Protein AF-A0A2K0TVK0-F1 (afdb_monomer_lite)

Sequence (184 aa):
MALNLNDPNGLVNLHNLAQEVERIAPDDKSVPIVFGWGAPLFGAINYFGGEMDIATLLANRGYTVIVASIAPISTNWERACELYRQLTFGQFNTMNLTTNTLEEENDLDVEYGHYFGPNRGPERTSTINRRRAILDSNSPGFHNWKWDRDHRVHFVCHSQGGNTVRYLIDLMSGNNKNLHPKIR

Radius of gyration: 17.55 Å; chains: 1; bounding box: 51×43×47 Å

pLDDT: mean 77.31, std 15.13, range [34.12, 95.12]

Secondary structure (DSSP, 8-state):
-PPP---SSHHHHHHHHHHHHHHHS-S--SSPEEEEEE--TTSS-BTTTBTS-HHHHHHHTT--EEEEEE-SSS-HHHHHHHHHHHHHS---EEEETTTTEEE----EEEE--STT-TTTS-S--EEEEEPPPEEE-S-GGGTT---SSSS--EEEE-THHHHHHHHHHHHHTSTTTT-S----

InterPro domains:
  IPR029058 Alpha/Beta hydrolase fold [G3DSA:3.40.50.1820] (25-183)

Organism: Trichoderma harzianum (NCBI:txid5544)

Structure (mmCIF, N/CA/C/O backbone):
data_AF-A0A2K0TVK0-F1
#
_entry.id   AF-A0A2K0TVK0-F1
#
loop_
_atom_site.group_PDB
_atom_site.id
_atom_site.type_symbol
_atom_site.label_atom_id
_atom_site.label_alt_id
_atom_site.label_comp_id
_atom_site.label_asym_id
_atom_site.label_entity_id
_atom_site.label_seq_id
_atom_site.pdbx_PDB_ins_code
_atom_site.Cartn_x
_atom_site.Cartn_y
_atom_site.Cartn_z
_atom_site.occupancy
_atom_site.B_iso_or_equiv
_atom_site.auth_seq_id
_atom_site.auth_comp_id
_atom_site.auth_asym_id
_atom_site.auth_atom_id
_atom_site.pdbx_PDB_model_num
ATOM 1 N N . MET A 1 1 ? -29.557 13.112 4.726 1.00 47.41 1 MET A N 1
ATOM 2 C CA . MET A 1 1 ? -28.968 14.278 4.030 1.00 47.41 1 MET A CA 1
ATOM 3 C C . MET A 1 1 ? -27.472 14.051 3.984 1.00 47.41 1 MET A C 1
ATOM 5 O O . MET A 1 1 ? -26.943 13.641 5.006 1.00 47.41 1 MET A O 1
ATOM 9 N N . ALA A 1 2 ? -26.821 14.239 2.835 1.00 54.44 2 ALA A N 1
ATOM 10 C CA . ALA A 1 2 ? -25.359 14.225 2.782 1.00 54.44 2 ALA A CA 1
ATOM 11 C C . ALA A 1 2 ? -24.825 15.373 3.652 1.00 54.44 2 ALA A C 1
ATOM 13 O O . ALA A 1 2 ? -25.380 16.475 3.611 1.00 54.44 2 ALA A O 1
ATOM 14 N N . LEU A 1 3 ? -23.810 15.101 4.472 1.00 66.75 3 LEU A N 1
ATOM 15 C CA . LEU A 1 3 ? -23.183 16.120 5.311 1.00 66.75 3 LEU A CA 1
ATOM 16 C C . LEU A 1 3 ? -22.501 17.179 4.428 1.00 66.75 3 LEU A C 1
ATOM 18 O O . LEU A 1 3 ? -21.977 16.868 3.359 1.00 66.75 3 LEU A O 1
ATOM 22 N N . ASN A 1 4 ? -22.541 18.445 4.851 1.00 70.88 4 ASN A N 1
ATOM 23 C CA . ASN A 1 4 ? -21.948 19.546 4.092 1.00 70.88 4 ASN A CA 1
ATOM 24 C C . ASN A 1 4 ? -20.412 19.469 4.170 1.00 70.88 4 ASN A C 1
ATOM 26 O O . ASN A 1 4 ? -19.853 19.507 5.263 1.00 70.88 4 ASN A O 1
ATOM 30 N N . LEU A 1 5 ? -19.743 19.362 3.020 1.00 71.44 5 LEU A N 1
ATOM 31 C CA . LEU A 1 5 ? -18.277 19.293 2.908 1.00 71.44 5 LEU A CA 1
ATOM 32 C C . LEU A 1 5 ? -17.639 20.620 2.454 1.00 71.44 5 LEU A C 1
ATOM 34 O O . LEU A 1 5 ? -16.453 20.648 2.138 1.00 71.44 5 LEU A O 1
ATOM 38 N N . ASN A 1 6 ? -18.418 21.704 2.399 1.00 75.44 6 ASN A N 1
ATOM 39 C CA . ASN A 1 6 ? -17.981 23.028 1.951 1.00 75.44 6 ASN A CA 1
ATOM 40 C C . ASN A 1 6 ? -17.951 24.053 3.099 1.00 75.44 6 ASN A C 1
ATOM 42 O O . ASN A 1 6 ? -18.219 25.237 2.886 1.00 75.44 6 ASN A O 1
ATOM 46 N N . ASP A 1 7 ? -17.659 23.613 4.323 1.00 80.62 7 ASP A N 1
ATOM 47 C CA . ASP A 1 7 ? -17.409 24.521 5.443 1.00 80.62 7 ASP A CA 1
ATOM 48 C C . ASP A 1 7 ? -16.052 25.234 5.248 1.00 80.62 7 ASP A C 1
ATOM 50 O O . ASP A 1 7 ? -15.079 24.592 4.842 1.00 80.62 7 ASP A O 1
ATOM 54 N N . PRO A 1 8 ? -15.930 26.548 5.505 1.00 79.25 8 PRO A N 1
ATOM 55 C CA . PRO A 1 8 ? -14.638 27.237 5.458 1.00 79.25 8 PRO A CA 1
ATOM 56 C C . PRO A 1 8 ? -13.611 26.680 6.463 1.00 79.25 8 PRO A C 1
ATOM 58 O O . PRO A 1 8 ? -12.411 26.893 6.289 1.00 79.25 8 PRO A O 1
ATOM 61 N N . ASN A 1 9 ? -14.050 25.949 7.493 1.00 72.94 9 ASN A N 1
ATOM 62 C CA . ASN A 1 9 ? -13.195 25.212 8.413 1.00 72.94 9 ASN A CA 1
ATOM 63 C C . ASN A 1 9 ? -12.954 23.770 7.927 1.00 72.94 9 ASN A C 1
ATOM 65 O O . ASN A 1 9 ? -13.815 22.893 8.022 1.00 72.94 9 ASN A O 1
ATOM 69 N N . GLY A 1 10 ? -11.725 23.491 7.483 1.00 64.12 10 GLY A N 1
ATOM 70 C CA . GLY A 1 10 ? -11.324 22.169 6.992 1.00 64.12 10 GLY A CA 1
ATOM 71 C C . GLY A 1 10 ? -11.486 21.026 8.005 1.00 64.12 10 GLY A C 1
ATOM 72 O O . GLY A 1 10 ? -11.752 19.898 7.594 1.00 64.12 10 GLY A O 1
ATOM 73 N N . LEU A 1 11 ? -11.400 21.297 9.314 1.00 63.62 11 LEU A N 1
ATOM 74 C CA . LEU A 1 11 ? -11.599 20.276 10.354 1.00 63.62 11 LEU A CA 1
ATOM 75 C C . LEU A 1 11 ? -13.060 19.818 10.436 1.00 63.62 11 LEU A C 1
ATOM 77 O O . LEU A 1 11 ? -13.323 18.638 10.665 1.00 63.62 11 LEU A O 1
ATOM 81 N N . VAL A 1 12 ? -14.009 20.729 10.202 1.00 70.56 12 VAL A N 1
ATOM 82 C CA . VAL A 1 12 ? -15.442 20.401 10.156 1.00 70.56 12 VAL A CA 1
ATOM 83 C C . VAL A 1 12 ? -15.728 19.513 8.950 1.00 70.56 12 VAL A C 1
ATOM 85 O O . VAL A 1 12 ? -16.393 18.489 9.088 1.00 70.56 12 VAL A O 1
ATOM 88 N N . ASN A 1 13 ? -15.153 19.832 7.788 1.00 69.06 13 ASN A N 1
ATOM 89 C CA . ASN A 1 13 ? -15.284 18.988 6.599 1.00 69.06 13 ASN A CA 1
ATOM 90 C C . ASN A 1 13 ? -14.663 17.606 6.805 1.00 69.06 13 ASN A C 1
ATOM 92 O O . ASN A 1 13 ? -15.236 16.617 6.359 1.00 69.06 13 ASN A O 1
ATOM 96 N N . LEU A 1 14 ? -13.527 17.519 7.501 1.00 63.44 14 LEU A N 1
ATOM 97 C CA . LEU A 1 14 ? -12.895 16.241 7.823 1.00 63.44 14 LEU A CA 1
ATOM 98 C C . LEU A 1 14 ? -13.770 15.403 8.764 1.00 63.44 14 LEU A C 1
ATOM 100 O O . LEU A 1 14 ? -13.938 14.206 8.540 1.00 63.44 14 LEU A O 1
ATOM 104 N N . HIS A 1 15 ? -14.377 16.029 9.774 1.00 66.25 15 HIS A N 1
ATOM 105 C CA . HIS A 1 15 ? -15.314 15.354 10.669 1.00 66.25 15 HIS A CA 1
ATOM 106 C C . HIS A 1 15 ? -16.569 14.873 9.926 1.00 66.25 15 HIS A C 1
ATOM 108 O O . HIS A 1 15 ? -16.984 13.727 10.080 1.00 66.25 15 HIS A O 1
ATOM 114 N N . ASN A 1 16 ? -17.130 15.718 9.062 1.00 72.75 16 ASN A N 1
ATOM 115 C CA . ASN A 1 16 ? -18.283 15.384 8.228 1.00 72.75 16 ASN A CA 1
ATOM 116 C C . ASN A 1 16 ? -17.963 14.262 7.233 1.00 72.75 16 ASN A C 1
ATOM 118 O O . ASN A 1 16 ? -18.777 13.366 7.026 1.00 72.75 16 ASN A O 1
ATOM 122 N N . LEU A 1 17 ? -16.760 14.270 6.655 1.00 72.12 17 LEU A N 1
ATOM 123 C CA . LEU A 1 17 ? -16.269 13.189 5.809 1.00 72.12 17 LEU A CA 1
ATOM 124 C C . LEU A 1 17 ? -16.140 11.889 6.605 1.00 72.12 17 LEU A C 1
ATOM 126 O O . LEU A 1 17 ? -16.565 10.847 6.123 1.00 72.12 17 LEU A O 1
ATOM 130 N N . ALA A 1 18 ? -15.601 11.940 7.824 1.00 65.88 18 ALA A N 1
ATOM 131 C CA . ALA A 1 18 ? -15.471 10.765 8.679 1.00 65.88 18 ALA A CA 1
ATOM 132 C C . ALA A 1 18 ? -16.837 10.156 9.038 1.00 65.88 18 ALA A C 1
ATOM 134 O O . ALA A 1 18 ? -17.007 8.942 8.955 1.00 65.88 18 ALA A O 1
ATOM 135 N N . GLN A 1 19 ? -17.821 10.993 9.378 1.00 69.75 19 GLN A N 1
ATOM 136 C CA . GLN A 1 19 ? -19.198 10.562 9.636 1.00 69.75 19 GLN A CA 1
ATOM 137 C C . GLN A 1 19 ? -19.873 9.984 8.383 1.00 69.75 19 GLN A C 1
ATOM 139 O O . GLN A 1 19 ? -20.604 8.998 8.466 1.00 69.75 19 GLN A O 1
ATOM 144 N N . GLU A 1 20 ? -19.627 10.568 7.209 1.00 77.31 20 GLU A N 1
ATOM 145 C CA . GLU A 1 20 ? -20.175 10.046 5.958 1.00 77.31 20 GLU A CA 1
ATOM 146 C C . GLU A 1 20 ? -19.523 8.713 5.576 1.00 77.31 20 GLU A C 1
ATOM 148 O O . GLU A 1 20 ? -20.231 7.787 5.189 1.00 77.31 20 GLU A O 1
ATOM 153 N N . VAL A 1 21 ? -18.203 8.577 5.753 1.00 71.88 21 VAL A N 1
ATOM 154 C CA . VAL A 1 21 ? -17.485 7.305 5.594 1.00 71.88 21 VAL A CA 1
ATOM 155 C C . VAL A 1 21 ? -18.047 6.260 6.555 1.00 71.88 21 VAL A C 1
ATOM 157 O O . VAL A 1 21 ? -18.343 5.158 6.117 1.00 71.88 21 VAL A O 1
ATOM 160 N N . GLU A 1 22 ? -18.289 6.601 7.823 1.00 66.19 22 GLU A N 1
ATOM 161 C CA . GLU A 1 22 ? -18.979 5.721 8.779 1.00 66.19 22 GLU A CA 1
ATOM 162 C C . GLU A 1 22 ? -20.351 5.264 8.267 1.00 66.19 22 GLU A C 1
ATOM 164 O O . GLU A 1 22 ? -20.700 4.096 8.406 1.00 66.19 22 GLU A O 1
ATOM 169 N N . ARG A 1 23 ? -21.122 6.167 7.658 1.00 74.19 23 ARG A N 1
ATOM 170 C CA . ARG A 1 23 ? -22.472 5.870 7.171 1.00 74.19 23 ARG A CA 1
ATOM 171 C C . ARG A 1 23 ? -22.484 4.932 5.961 1.00 74.19 23 ARG A C 1
ATOM 173 O O . ARG A 1 23 ? -23.473 4.230 5.757 1.00 74.19 23 ARG A O 1
ATOM 180 N N . ILE A 1 24 ? -21.452 4.984 5.119 1.00 78.75 24 ILE A N 1
ATOM 181 C CA . ILE A 1 24 ? -21.413 4.256 3.838 1.00 78.75 24 ILE A CA 1
ATOM 182 C C . ILE A 1 24 ? -20.461 3.061 3.838 1.00 78.75 24 ILE A C 1
ATOM 184 O O . ILE A 1 24 ? -20.526 2.251 2.913 1.00 78.75 24 ILE A O 1
ATOM 188 N N . ALA A 1 25 ? -19.550 2.972 4.807 1.00 71.69 25 ALA A N 1
ATOM 189 C CA . ALA A 1 25 ? -18.573 1.901 4.843 1.00 71.69 25 ALA A CA 1
ATOM 190 C C . ALA A 1 25 ? -19.268 0.559 5.147 1.00 71.69 25 ALA A C 1
ATOM 192 O O . ALA A 1 25 ? -20.170 0.507 5.985 1.00 71.69 25 ALA A O 1
ATOM 193 N N . PRO A 1 26 ? -18.892 -0.519 4.442 1.00 73.12 26 PRO A N 1
ATOM 194 C CA . PRO A 1 26 ? -19.558 -1.809 4.566 1.00 73.12 26 PRO A CA 1
ATOM 195 C C . PRO A 1 26 ? -19.305 -2.446 5.936 1.00 73.12 26 PRO A C 1
ATOM 197 O O . PRO A 1 26 ? -18.208 -2.357 6.472 1.00 73.12 26 PRO A O 1
ATOM 200 N N . ASP A 1 27 ? -20.286 -3.180 6.462 1.00 78.62 27 ASP A N 1
ATOM 201 C CA . ASP A 1 27 ? -20.156 -3.862 7.761 1.00 78.62 27 ASP A CA 1
ATOM 202 C C . ASP A 1 27 ? -19.030 -4.916 7.798 1.00 78.62 27 ASP A C 1
ATOM 204 O O . ASP A 1 27 ? -18.553 -5.280 8.876 1.00 78.62 27 ASP A O 1
ATOM 208 N N . ASP A 1 28 ? -18.592 -5.407 6.632 1.00 81.88 28 ASP A N 1
ATOM 209 C CA . ASP A 1 28 ? -17.465 -6.330 6.513 1.00 81.88 28 ASP A CA 1
ATOM 210 C C . ASP A 1 28 ? -16.122 -5.604 6.696 1.00 81.88 28 ASP A C 1
ATOM 212 O O . ASP A 1 28 ? -15.631 -4.899 5.814 1.00 81.88 28 ASP A O 1
ATOM 216 N N . LYS A 1 29 ? -15.509 -5.835 7.858 1.00 85.12 29 LYS A N 1
ATOM 217 C CA . LYS A 1 29 ? -14.212 -5.276 8.270 1.00 85.12 29 LYS A CA 1
ATOM 218 C C . LYS A 1 29 ? -13.064 -6.279 8.125 1.00 85.12 29 LYS A C 1
ATOM 220 O O . LYS A 1 29 ? -11.963 -6.027 8.610 1.00 85.12 29 LYS A O 1
ATOM 225 N N . SER A 1 30 ? -13.315 -7.431 7.496 1.00 86.25 30 SER A N 1
ATOM 226 C CA . SER A 1 30 ? -12.326 -8.507 7.345 1.00 86.25 30 SER A CA 1
ATOM 227 C C . SER A 1 30 ? -11.259 -8.203 6.292 1.00 86.25 30 SER A C 1
ATOM 229 O O . SER A 1 30 ? -10.189 -8.813 6.304 1.00 86.25 30 SER A O 1
ATOM 231 N N . VAL A 1 31 ? -11.523 -7.245 5.400 1.00 89.06 31 VAL A N 1
ATOM 232 C CA . VAL A 1 31 ? -10.607 -6.846 4.333 1.00 89.06 31 VAL A CA 1
ATOM 233 C C . VAL A 1 31 ? -9.958 -5.504 4.689 1.00 89.06 31 VAL A C 1
ATOM 235 O O . VAL A 1 31 ? -10.665 -4.512 4.867 1.00 89.06 31 VAL A O 1
ATOM 238 N N . PRO A 1 32 ? -8.620 -5.432 4.780 1.00 90.56 32 PRO A N 1
ATOM 239 C CA . PRO A 1 32 ? -7.925 -4.208 5.135 1.00 90.56 32 PRO A CA 1
ATOM 240 C C . PRO A 1 32 ? -7.987 -3.170 4.009 1.00 90.56 32 PRO A C 1
ATOM 242 O O . PRO A 1 32 ? -7.991 -3.495 2.814 1.00 90.56 32 PRO A O 1
ATOM 245 N N . ILE A 1 33 ? -7.995 -1.901 4.409 1.00 89.81 33 ILE A N 1
ATOM 246 C CA . ILE A 1 33 ? -7.971 -0.741 3.520 1.00 89.81 33 ILE A CA 1
ATOM 247 C C . ILE A 1 33 ? -6.520 -0.300 3.360 1.00 89.81 33 ILE A C 1
ATOM 249 O O . ILE A 1 33 ? -5.878 0.107 4.322 1.00 89.81 33 ILE A O 1
ATOM 253 N N . VAL A 1 34 ? -6.002 -0.361 2.140 1.00 86.38 34 VAL A N 1
ATOM 254 C CA . VAL A 1 34 ? -4.680 0.152 1.797 1.00 86.38 34 VAL A CA 1
ATOM 255 C C . VAL A 1 34 ? -4.825 1.557 1.251 1.00 86.38 34 VAL A C 1
ATOM 257 O O . VAL A 1 34 ? -5.425 1.781 0.194 1.00 86.38 34 VAL A O 1
ATOM 260 N N . PHE A 1 35 ? -4.196 2.495 1.932 1.00 84.00 35 PHE A N 1
ATOM 261 C CA . PHE A 1 35 ? -4.014 3.830 1.428 1.00 84.00 35 PHE A CA 1
ATOM 262 C C . PHE A 1 35 ? -2.659 4.003 0.733 1.00 84.00 35 PHE A C 1
ATOM 264 O O . PHE A 1 35 ? -1.611 3.630 1.263 1.00 84.00 35 PHE A O 1
ATOM 271 N N . GLY A 1 36 ? -2.680 4.599 -0.462 1.00 65.31 36 GLY A N 1
ATOM 272 C CA . GLY A 1 36 ? -1.484 4.861 -1.265 1.00 65.31 36 GLY A CA 1
ATOM 273 C C . GLY A 1 36 ? -1.155 6.349 -1.384 1.00 65.31 36 GLY A C 1
ATOM 274 O O . GLY A 1 36 ? -1.943 7.113 -1.948 1.00 65.31 36 GLY A O 1
ATOM 275 N N . TRP A 1 37 ? 0.042 6.745 -0.940 1.00 66.88 37 TRP A N 1
ATOM 276 C CA . TRP A 1 37 ? 0.570 8.113 -1.046 1.00 66.88 37 TRP A CA 1
ATOM 277 C C . TRP A 1 37 ? 1.962 8.160 -1.678 1.00 66.88 37 TRP A C 1
ATOM 279 O O . TRP A 1 37 ? 2.714 7.197 -1.634 1.00 66.88 37 TRP A O 1
ATOM 289 N N . GLY A 1 38 ? 2.305 9.316 -2.252 1.00 45.56 38 GLY A N 1
ATOM 290 C CA . GLY A 1 38 ? 3.694 9.772 -2.290 1.00 45.56 38 GLY A CA 1
ATOM 291 C C . GLY A 1 38 ? 4.045 10.408 -0.942 1.00 45.56 38 GLY A C 1
ATOM 292 O O . GLY A 1 38 ? 3.173 11.047 -0.358 1.00 45.56 38 GLY A O 1
ATOM 293 N N . ALA A 1 39 ? 5.272 10.209 -0.450 1.00 37.91 39 ALA A N 1
ATOM 294 C CA . ALA A 1 39 ? 5.747 10.721 0.843 1.00 37.91 39 ALA A CA 1
ATOM 295 C C . ALA A 1 39 ? 5.315 12.177 1.135 1.00 37.91 39 ALA A C 1
ATOM 297 O O . ALA A 1 39 ? 5.185 12.971 0.195 1.00 37.91 39 ALA A O 1
ATOM 298 N N . PRO A 1 40 ? 5.130 12.548 2.418 1.00 42.41 40 PRO A N 1
ATOM 299 C CA . PRO A 1 40 ? 4.782 13.910 2.795 1.00 42.41 40 PRO A CA 1
ATOM 300 C C . PRO A 1 40 ? 5.798 14.873 2.184 1.00 42.41 40 PRO A C 1
ATOM 302 O O . PRO A 1 40 ? 6.979 14.845 2.520 1.00 42.41 40 PRO A O 1
ATOM 305 N N . LEU A 1 41 ? 5.332 15.745 1.291 1.00 40.59 41 LEU A N 1
ATOM 306 C CA . LEU A 1 41 ? 6.171 16.781 0.690 1.00 40.59 41 LEU A CA 1
ATOM 307 C C . LEU A 1 41 ? 6.679 17.795 1.734 1.00 40.59 41 LEU A C 1
ATOM 309 O O . LEU A 1 41 ? 7.558 18.583 1.408 1.00 40.59 41 LEU A O 1
ATOM 313 N N . PHE A 1 42 ? 6.180 17.753 2.980 1.00 37.59 42 PHE A N 1
ATOM 314 C CA . PHE A 1 42 ? 6.511 18.717 4.035 1.00 37.59 42 PHE A CA 1
ATOM 315 C C . PHE A 1 42 ? 6.491 18.139 5.464 1.00 37.59 42 PHE A C 1
ATOM 317 O O . PHE A 1 42 ? 5.894 18.741 6.346 1.00 37.59 42 PHE A O 1
ATOM 324 N N . GLY A 1 43 ? 7.114 16.978 5.702 1.00 35.00 43 GLY A N 1
ATOM 325 C CA . GLY A 1 43 ? 7.705 16.595 7.005 1.00 35.00 43 GLY A CA 1
ATOM 326 C C . GLY A 1 43 ? 6.869 16.599 8.305 1.00 35.00 43 GLY A C 1
ATOM 327 O O . GLY A 1 43 ? 7.443 16.298 9.343 1.00 35.00 43 GLY A O 1
ATOM 328 N N . ALA A 1 44 ? 5.573 16.924 8.298 1.00 34.12 44 ALA A N 1
ATOM 329 C CA . ALA A 1 44 ? 4.768 17.052 9.523 1.00 34.12 44 ALA A CA 1
ATOM 330 C C . ALA A 1 44 ? 3.244 16.894 9.326 1.00 34.12 44 ALA A C 1
ATOM 332 O O . ALA A 1 44 ? 2.491 17.065 10.277 1.00 34.12 44 ALA A O 1
ATOM 333 N N . ILE A 1 45 ? 2.760 16.605 8.112 1.00 39.16 45 ILE A N 1
ATOM 334 C CA . ILE A 1 45 ? 1.319 16.589 7.802 1.00 39.16 45 ILE A CA 1
ATOM 335 C C . ILE A 1 45 ? 0.968 15.240 7.172 1.00 39.16 45 ILE A C 1
ATOM 337 O O . ILE A 1 45 ? 1.465 14.918 6.088 1.00 39.16 45 ILE A O 1
ATOM 341 N N . ASN A 1 46 ? 0.115 14.453 7.838 1.00 51.00 46 ASN A N 1
ATOM 342 C CA . ASN A 1 46 ? -0.405 13.210 7.270 1.00 51.00 46 ASN A CA 1
ATOM 343 C C . ASN A 1 46 ? -1.244 13.540 6.027 1.00 51.00 46 ASN A C 1
ATOM 345 O O . ASN A 1 46 ? -2.131 14.394 6.060 1.00 51.00 46 ASN A O 1
ATOM 349 N N . TYR A 1 47 ? -0.941 12.882 4.905 1.00 50.38 47 TYR A N 1
ATOM 350 C CA . TYR A 1 47 ? -1.481 13.223 3.581 1.00 50.38 47 TYR A CA 1
ATOM 351 C C . TYR A 1 47 ? -3.015 13.104 3.496 1.00 50.38 47 TYR A C 1
ATOM 353 O O . TYR A 1 47 ? -3.648 13.847 2.750 1.00 50.38 47 TYR A O 1
ATOM 361 N N . PHE A 1 48 ? -3.624 12.226 4.297 1.00 50.62 48 PHE A N 1
ATOM 362 C CA . PHE A 1 48 ? -5.074 12.116 4.456 1.00 50.62 48 PHE A CA 1
ATOM 363 C C . PHE A 1 48 ? -5.487 12.494 5.880 1.00 50.62 48 PHE A C 1
ATOM 365 O O . PHE A 1 48 ? -5.692 11.634 6.733 1.00 50.62 48 PHE A O 1
ATOM 372 N N . GLY A 1 49 ? -5.629 13.802 6.109 1.00 44.38 49 GLY A N 1
ATOM 373 C CA . GLY A 1 49 ? -6.265 14.349 7.313 1.00 44.38 49 GLY A CA 1
ATOM 374 C C . GLY A 1 49 ? -5.410 15.302 8.154 1.00 44.38 49 GLY A C 1
ATOM 375 O O . GLY A 1 49 ? -5.900 15.859 9.134 1.00 44.38 49 GLY A O 1
ATOM 376 N N . GLY A 1 50 ? -4.165 15.576 7.758 1.00 51.88 50 GLY A N 1
ATOM 377 C CA . GLY A 1 50 ? -3.316 16.526 8.473 1.00 51.88 50 GLY A CA 1
ATOM 378 C C . GLY A 1 50 ? -3.012 16.072 9.902 1.00 51.88 50 GLY A C 1
ATOM 379 O O . GLY A 1 50 ? -2.331 15.067 10.074 1.00 51.88 50 GLY A O 1
ATOM 380 N N . GLU A 1 51 ? -3.487 16.804 10.912 1.00 35.88 51 GLU A N 1
ATOM 381 C CA . GLU A 1 51 ? -3.296 16.473 12.338 1.00 35.88 51 GLU A CA 1
ATOM 382 C C . GLU A 1 51 ? -4.193 15.317 12.835 1.00 35.88 51 GLU A C 1
ATOM 384 O O . GLU A 1 51 ? -3.885 14.712 13.858 1.00 35.88 51 GLU A O 1
ATOM 389 N N . MET A 1 52 ? -5.271 14.967 12.116 1.00 46.25 52 MET A N 1
ATOM 390 C CA . MET A 1 52 ? -6.147 13.827 12.431 1.00 46.25 52 MET A CA 1
ATOM 391 C C . MET A 1 52 ? -6.128 12.815 11.289 1.00 46.25 52 MET A C 1
ATOM 393 O O . MET A 1 52 ? -6.675 13.060 10.219 1.00 46.25 52 MET A O 1
ATOM 397 N N . ASP A 1 53 ? -5.501 11.669 11.525 1.00 66.06 53 ASP A N 1
ATOM 398 C CA . ASP A 1 53 ? -5.312 10.629 10.521 1.00 66.06 53 ASP A CA 1
ATOM 399 C C . ASP A 1 53 ? -6.640 9.909 10.214 1.00 66.06 53 ASP A C 1
ATOM 401 O O . ASP A 1 53 ? -7.254 9.295 11.092 1.00 66.06 53 ASP A O 1
ATOM 405 N N . ILE A 1 54 ? -7.104 9.972 8.959 1.00 72.19 54 ILE A N 1
ATOM 406 C CA . ILE A 1 54 ? -8.254 9.175 8.497 1.00 72.19 54 ILE A CA 1
ATOM 407 C C . ILE A 1 54 ? -8.008 7.680 8.767 1.00 72.19 54 ILE A C 1
ATOM 409 O O . ILE A 1 54 ? -8.964 6.952 9.046 1.00 72.19 54 ILE A O 1
ATOM 413 N N . ALA A 1 55 ? -6.746 7.229 8.747 1.00 76.31 55 ALA A N 1
ATOM 414 C CA . ALA A 1 55 ? -6.384 5.874 9.144 1.00 76.31 55 ALA A CA 1
ATOM 415 C C . ALA A 1 55 ? -6.765 5.590 10.600 1.00 76.31 55 ALA A C 1
ATOM 417 O O . ALA A 1 55 ? -7.497 4.635 10.844 1.00 76.31 55 ALA A O 1
ATOM 418 N N . THR A 1 56 ? -6.398 6.468 11.534 1.00 75.50 56 THR A N 1
ATOM 419 C CA . THR A 1 56 ? -6.739 6.323 12.956 1.00 75.50 56 THR A CA 1
ATOM 420 C C . THR A 1 56 ? -8.242 6.390 13.202 1.00 75.50 56 THR A C 1
ATOM 422 O O . THR A 1 56 ? -8.773 5.647 14.028 1.00 75.50 56 THR A O 1
ATOM 425 N N . LEU A 1 57 ? -8.974 7.231 12.465 1.00 76.06 57 LEU A N 1
ATOM 426 C CA . LEU A 1 57 ? -10.438 7.263 12.550 1.00 76.06 57 LEU A CA 1
ATOM 427 C C . LEU A 1 57 ? -11.060 5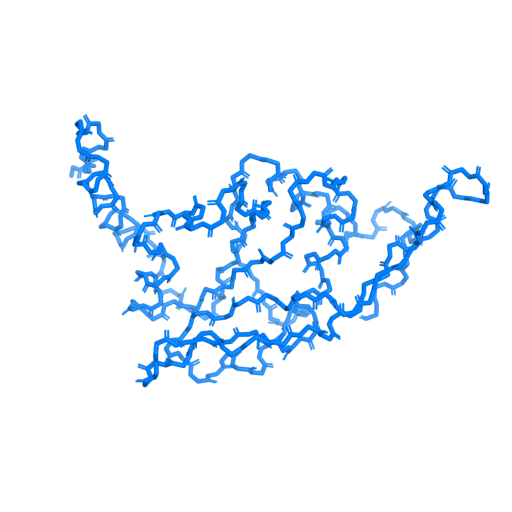.925 12.129 1.00 76.06 57 LEU A C 1
ATOM 429 O O . LEU A 1 57 ? -11.911 5.393 12.841 1.00 76.06 57 LEU A O 1
ATOM 433 N N . LEU A 1 58 ? -10.622 5.363 11.003 1.00 79.50 58 LEU A N 1
ATOM 434 C CA . LEU A 1 58 ? -11.082 4.059 10.521 1.00 79.50 58 LEU A CA 1
ATOM 435 C C . LEU A 1 58 ? -10.655 2.919 11.461 1.00 79.50 58 LEU A C 1
ATOM 437 O O . LEU A 1 58 ? -11.472 2.048 11.778 1.00 79.50 58 LEU A O 1
ATOM 441 N N . ALA A 1 59 ? -9.425 2.963 11.974 1.00 82.12 59 ALA A N 1
ATOM 442 C CA . ALA A 1 59 ? -8.889 1.996 12.924 1.00 82.12 59 ALA A CA 1
ATOM 443 C C . ALA A 1 59 ? -9.676 1.974 14.239 1.00 82.12 59 ALA A C 1
ATOM 445 O O . ALA A 1 59 ? -10.090 0.908 14.706 1.00 82.12 59 ALA A O 1
ATOM 446 N N . ASN A 1 60 ? -10.010 3.146 14.790 1.00 80.44 60 ASN A N 1
ATOM 447 C CA . ASN A 1 60 ? -10.877 3.291 15.966 1.00 80.44 60 ASN A CA 1
ATOM 448 C C . ASN A 1 60 ? -12.291 2.728 15.759 1.00 80.44 60 ASN A C 1
ATOM 450 O O . ASN A 1 60 ? -12.992 2.438 16.727 1.00 80.44 60 ASN A O 1
ATOM 454 N N . ARG A 1 61 ? -12.718 2.529 14.509 1.00 78.81 61 ARG A N 1
ATOM 455 C CA . ARG A 1 61 ? -13.994 1.882 14.160 1.00 78.81 61 ARG A CA 1
ATOM 456 C C . ARG A 1 61 ? -13.866 0.402 13.820 1.00 78.81 61 ARG A C 1
ATOM 458 O O . ARG A 1 61 ? -14.856 -0.235 13.449 1.00 78.81 61 ARG A O 1
ATOM 465 N N . GLY A 1 62 ? -12.678 -0.158 14.011 1.00 82.69 62 GLY A N 1
ATOM 466 C CA . GLY A 1 62 ? -12.385 -1.575 13.849 1.00 82.69 62 GLY A CA 1
ATOM 467 C C . GLY A 1 62 ? -12.013 -1.977 12.427 1.00 82.69 62 GLY A C 1
ATOM 468 O O . GLY A 1 62 ? -11.871 -3.171 12.180 1.00 82.69 62 GLY A O 1
ATOM 469 N N . TYR A 1 63 ? -11.857 -1.027 11.500 1.00 86.88 63 TYR A N 1
ATOM 470 C CA . TYR A 1 63 ? -11.221 -1.333 10.223 1.00 86.88 63 TYR A CA 1
ATOM 471 C C . TYR A 1 63 ? -9.725 -1.533 10.432 1.00 86.88 63 TYR A C 1
ATOM 473 O O . TYR A 1 63 ? -9.114 -0.904 11.289 1.00 86.88 63 TYR A O 1
ATOM 481 N N . THR A 1 64 ? -9.122 -2.381 9.613 1.00 90.19 64 THR A N 1
ATOM 482 C CA . THR A 1 64 ? -7.668 -2.419 9.497 1.00 90.19 64 THR A CA 1
ATOM 483 C C . THR A 1 64 ? -7.249 -1.493 8.374 1.00 90.19 64 THR A C 1
ATOM 485 O O . THR A 1 64 ? -7.729 -1.634 7.247 1.00 90.19 64 THR A O 1
ATOM 488 N N . VAL A 1 65 ? -6.334 -0.577 8.668 1.00 88.25 65 VAL A N 1
ATOM 489 C CA . VAL A 1 65 ? -5.797 0.359 7.691 1.00 88.25 65 VAL A CA 1
ATOM 490 C C . VAL A 1 65 ? -4.304 0.130 7.515 1.00 88.25 65 VAL A C 1
ATOM 492 O O . VAL A 1 65 ? -3.553 0.018 8.477 1.00 88.25 65 VAL A O 1
ATOM 495 N N . ILE A 1 66 ? -3.868 0.064 6.262 1.00 89.31 66 ILE A N 1
ATOM 496 C CA . ILE A 1 66 ? -2.466 -0.041 5.877 1.00 89.31 66 ILE A CA 1
ATOM 497 C C . ILE A 1 66 ? -2.089 1.225 5.117 1.00 89.31 66 ILE 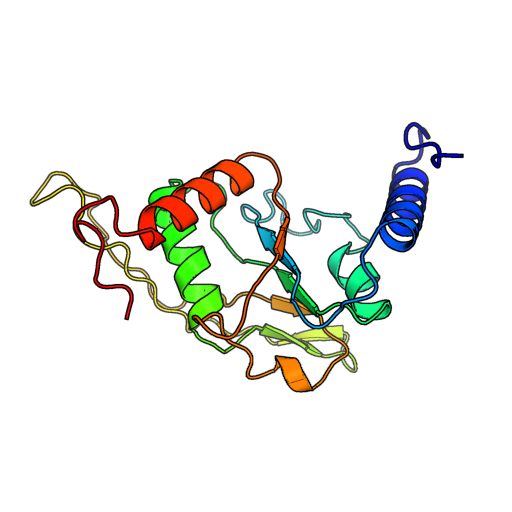A C 1
ATOM 499 O O . ILE A 1 66 ? -2.672 1.565 4.090 1.00 89.31 66 ILE A O 1
ATOM 503 N N . VAL A 1 67 ? -1.078 1.914 5.613 1.00 87.94 67 VAL A N 1
ATOM 504 C CA . VAL A 1 67 ? -0.553 3.180 5.106 1.00 87.94 67 VAL A CA 1
ATOM 505 C C . VAL A 1 67 ? 0.728 2.865 4.334 1.00 87.94 67 VAL A C 1
ATOM 507 O O . VAL A 1 67 ? 1.775 2.594 4.926 1.00 87.94 67 VAL A O 1
ATOM 510 N N . ALA A 1 68 ? 0.661 2.870 3.000 1.00 87.75 68 ALA A N 1
ATOM 511 C CA . ALA A 1 68 ? 1.813 2.546 2.161 1.00 87.75 68 ALA A CA 1
ATOM 512 C C . ALA A 1 68 ? 2.850 3.683 2.154 1.00 87.75 68 ALA A C 1
ATOM 514 O O . ALA A 1 68 ? 2.524 4.846 1.932 1.00 87.75 68 ALA A O 1
ATOM 515 N N . SER A 1 69 ? 4.127 3.355 2.330 1.00 81.94 69 SER A N 1
ATOM 516 C CA . SER A 1 69 ? 5.245 4.301 2.339 1.00 81.94 69 SER A CA 1
ATOM 517 C C . SER A 1 69 ? 5.956 4.319 0.981 1.00 81.94 69 SER A C 1
ATOM 519 O O . SER A 1 69 ? 7.034 3.743 0.834 1.00 81.94 69 SER A O 1
ATOM 521 N N . ILE A 1 70 ? 5.351 4.946 -0.031 1.00 79.94 70 ILE A N 1
ATOM 522 C CA . ILE A 1 70 ? 5.879 4.984 -1.406 1.00 79.94 70 ILE A CA 1
ATOM 523 C C . ILE A 1 70 ? 6.495 6.357 -1.727 1.00 79.94 70 ILE A C 1
ATOM 525 O O . ILE A 1 70 ? 6.034 7.404 -1.260 1.00 79.94 70 ILE A O 1
ATOM 529 N N . ALA A 1 71 ? 7.544 6.375 -2.551 1.00 74.81 71 ALA A N 1
ATOM 530 C CA . ALA A 1 71 ? 8.234 7.605 -2.933 1.00 74.81 71 ALA A CA 1
ATOM 531 C C . ALA A 1 71 ? 7.359 8.588 -3.763 1.00 74.81 71 ALA A C 1
ATOM 533 O O . ALA A 1 71 ? 6.609 8.179 -4.659 1.00 74.81 71 ALA A O 1
ATOM 534 N N . PRO A 1 72 ? 7.458 9.911 -3.514 1.00 69.12 72 PRO A N 1
ATOM 535 C CA . PRO A 1 72 ? 6.581 10.913 -4.122 1.00 69.12 72 PRO A CA 1
ATOM 536 C C . PRO A 1 72 ? 6.912 11.227 -5.582 1.00 69.12 72 PRO A C 1
ATOM 538 O O . PRO A 1 72 ? 6.000 11.558 -6.332 1.00 69.12 72 PRO A O 1
ATOM 541 N N . ILE A 1 73 ? 8.179 11.102 -5.989 1.00 76.56 73 ILE A N 1
ATOM 542 C CA . ILE A 1 73 ? 8.675 11.535 -7.312 1.00 76.56 73 ILE A CA 1
ATOM 543 C C . ILE A 1 73 ? 9.059 10.331 -8.207 1.00 76.56 73 ILE A C 1
ATOM 545 O O . ILE A 1 73 ? 9.488 10.499 -9.343 1.00 76.56 73 ILE A O 1
ATOM 549 N N . SER A 1 74 ? 8.855 9.097 -7.742 1.00 83.81 74 SER A N 1
ATOM 550 C CA . SER A 1 74 ? 9.188 7.890 -8.512 1.00 83.81 74 SER A CA 1
ATOM 551 C C . SER A 1 74 ? 8.165 7.565 -9.605 1.00 83.81 74 SER A C 1
ATOM 553 O O . SER A 1 74 ? 7.007 8.003 -9.577 1.00 83.81 74 SER A O 1
ATOM 555 N N . THR A 1 75 ? 8.581 6.747 -10.570 1.00 87.94 75 THR A N 1
ATOM 556 C CA . THR A 1 75 ? 7.715 6.266 -11.654 1.00 87.94 75 THR A CA 1
ATOM 557 C C . THR A 1 75 ? 6.594 5.367 -11.120 1.00 87.94 75 THR A C 1
ATOM 559 O O . THR A 1 75 ? 6.740 4.717 -10.088 1.00 87.94 75 THR A O 1
ATOM 562 N N . ASN A 1 76 ? 5.463 5.251 -11.833 1.00 88.62 76 ASN A N 1
ATOM 563 C CA . ASN A 1 76 ? 4.407 4.300 -11.435 1.00 88.62 76 ASN A CA 1
ATOM 564 C C . ASN A 1 76 ? 4.903 2.846 -11.389 1.00 88.62 76 ASN A C 1
ATOM 566 O O . ASN A 1 76 ? 4.363 2.062 -10.617 1.00 88.62 76 ASN A O 1
ATOM 570 N N . TRP A 1 77 ? 5.933 2.511 -12.172 1.00 88.69 77 TRP A N 1
ATOM 571 C CA . TRP A 1 77 ? 6.616 1.223 -12.105 1.00 88.69 77 TRP A CA 1
ATOM 572 C C . TRP A 1 77 ? 7.238 0.986 -10.731 1.00 88.69 77 TRP A C 1
ATOM 574 O O . TRP A 1 77 ? 6.864 0.046 -10.036 1.00 88.69 77 TRP A O 1
ATOM 584 N N . GLU A 1 78 ? 8.162 1.860 -10.323 1.00 88.62 78 GLU A N 1
ATOM 585 C CA . GLU A 1 78 ? 8.886 1.722 -9.055 1.00 88.62 78 GLU A CA 1
ATOM 586 C C . GLU A 1 78 ? 7.914 1.740 -7.881 1.00 88.62 78 GLU A C 1
ATOM 588 O O . GLU A 1 78 ? 7.990 0.902 -6.987 1.00 88.62 78 GLU A O 1
ATOM 593 N N . ARG A 1 79 ? 6.925 2.635 -7.946 1.00 91.69 79 ARG A N 1
ATOM 594 C CA . ARG A 1 79 ? 5.858 2.748 -6.952 1.00 91.69 79 ARG A CA 1
ATOM 595 C C . ARG A 1 79 ? 5.016 1.473 -6.852 1.00 91.69 79 ARG A C 1
ATOM 597 O O . ARG A 1 79 ? 4.645 1.085 -5.749 1.00 91.69 79 ARG A O 1
ATOM 604 N N . ALA A 1 80 ? 4.715 0.815 -7.974 1.00 91.88 80 ALA A N 1
ATOM 605 C CA . ALA A 1 80 ? 3.986 -0.452 -7.981 1.00 91.88 80 ALA A CA 1
ATOM 606 C C . ALA A 1 80 ? 4.828 -1.593 -7.390 1.00 91.88 80 ALA A C 1
ATOM 608 O O . ALA A 1 80 ? 4.307 -2.371 -6.594 1.00 91.88 80 ALA A O 1
ATOM 609 N N . CYS A 1 81 ? 6.124 -1.664 -7.717 1.00 91.25 81 CYS A N 1
ATOM 610 C CA . CYS A 1 81 ? 7.055 -2.623 -7.114 1.00 91.25 81 CYS A CA 1
ATOM 611 C C . CYS A 1 81 ? 7.179 -2.421 -5.595 1.00 91.25 81 CYS A C 1
ATOM 613 O O . CYS A 1 81 ? 7.089 -3.387 -4.839 1.00 91.25 81 CYS A O 1
ATOM 615 N N . GLU A 1 82 ? 7.331 -1.174 -5.140 1.00 92.50 82 GLU A N 1
ATOM 616 C CA . GLU A 1 82 ? 7.387 -0.817 -3.717 1.00 92.50 82 GLU A CA 1
ATOM 617 C C . GLU A 1 82 ? 6.097 -1.191 -2.989 1.00 92.50 82 GLU A C 1
ATOM 619 O O . GLU A 1 82 ? 6.153 -1.827 -1.937 1.00 92.50 82 GLU A O 1
ATOM 624 N N . LEU A 1 83 ? 4.938 -0.843 -3.558 1.00 93.75 83 LEU A N 1
ATOM 625 C CA . LEU A 1 83 ? 3.637 -1.174 -2.982 1.00 93.75 83 LEU A CA 1
ATOM 626 C C . LEU A 1 83 ? 3.440 -2.686 -2.876 1.00 93.75 83 LEU A C 1
ATOM 628 O O . LEU A 1 83 ? 3.073 -3.186 -1.815 1.00 93.75 83 LEU A O 1
ATOM 632 N N . TYR A 1 84 ? 3.718 -3.416 -3.959 1.00 93.94 84 TYR A N 1
ATOM 633 C CA . TYR A 1 84 ? 3.636 -4.872 -3.963 1.00 93.94 84 TYR A CA 1
ATOM 634 C C . TYR A 1 84 ? 4.502 -5.465 -2.852 1.00 93.94 84 TYR A C 1
ATOM 636 O O . TYR A 1 84 ? 4.048 -6.298 -2.063 1.00 93.94 84 TYR A O 1
ATOM 644 N N . ARG A 1 85 ? 5.757 -5.016 -2.768 1.00 94.31 85 ARG A N 1
ATOM 645 C CA . ARG A 1 85 ? 6.717 -5.545 -1.810 1.00 94.31 85 ARG A CA 1
ATOM 646 C C . ARG A 1 85 ? 6.311 -5.240 -0.369 1.00 94.31 85 ARG A C 1
ATOM 648 O O . ARG A 1 85 ? 6.369 -6.144 0.454 1.00 94.31 85 ARG A O 1
ATOM 655 N N . GLN A 1 86 ? 5.833 -4.030 -0.080 1.00 93.56 86 GLN A N 1
ATOM 656 C CA . GLN A 1 86 ? 5.323 -3.664 1.247 1.00 93.56 86 GLN A CA 1
ATOM 657 C C . GLN A 1 86 ? 4.166 -4.563 1.690 1.00 93.56 86 GLN A C 1
ATOM 659 O O . GLN A 1 86 ? 4.150 -5.028 2.824 1.00 93.56 86 GLN A O 1
ATOM 664 N N . LEU A 1 87 ? 3.219 -4.841 0.794 1.00 94.50 87 LEU A N 1
ATOM 665 C CA . LEU A 1 87 ? 2.030 -5.627 1.125 1.00 94.50 87 LEU A CA 1
ATOM 666 C C . LEU A 1 87 ? 2.306 -7.131 1.236 1.00 94.50 87 LEU A C 1
ATOM 668 O O . LEU A 1 87 ? 1.634 -7.821 1.996 1.00 94.50 87 LEU A O 1
ATOM 672 N N . THR A 1 88 ? 3.292 -7.649 0.504 1.00 94.38 88 THR A N 1
ATOM 673 C CA . THR A 1 88 ? 3.624 -9.087 0.493 1.00 94.38 88 THR A CA 1
ATOM 674 C C . THR A 1 88 ? 4.716 -9.482 1.478 1.00 94.38 88 THR A C 1
ATOM 676 O O . THR A 1 88 ? 4.925 -10.671 1.716 1.00 94.38 88 THR A O 1
ATOM 679 N N . PHE A 1 89 ? 5.402 -8.511 2.084 1.00 94.00 89 PHE A N 1
ATOM 680 C CA . PHE A 1 89 ? 6.441 -8.777 3.077 1.00 94.00 89 PHE A CA 1
ATOM 681 C C . PHE A 1 89 ? 5.899 -9.406 4.365 1.00 94.00 89 PHE A C 1
ATOM 683 O O . PHE A 1 89 ? 6.597 -10.201 4.988 1.00 94.00 89 PHE A O 1
ATOM 690 N N . GLY A 1 90 ? 4.650 -9.098 4.729 1.00 91.31 90 GLY A N 1
ATOM 691 C CA . GLY A 1 90 ? 3.982 -9.657 5.908 1.00 91.31 90 GLY A CA 1
ATOM 692 C C . GLY A 1 90 ? 4.456 -9.081 7.241 1.00 91.31 90 GLY A C 1
ATOM 693 O O . GLY A 1 90 ? 4.169 -9.656 8.286 1.00 91.31 90 GLY A O 1
ATOM 694 N N . GLN A 1 91 ? 5.196 -7.972 7.206 1.00 93.06 91 GLN A N 1
ATOM 695 C CA . GLN A 1 91 ? 5.594 -7.210 8.383 1.00 93.06 91 GLN A CA 1
ATOM 696 C C . GLN A 1 91 ? 5.366 -5.722 8.125 1.00 93.06 91 GLN A C 1
ATOM 698 O O . GLN A 1 91 ? 5.657 -5.214 7.038 1.00 93.06 91 GLN A O 1
ATOM 703 N N . PHE A 1 92 ? 4.875 -5.030 9.146 1.00 90.81 92 PHE A N 1
ATOM 704 C CA . PHE A 1 92 ? 4.522 -3.616 9.105 1.00 90.81 92 PHE A CA 1
ATOM 705 C C . PHE A 1 92 ? 5.187 -2.874 10.259 1.00 90.81 92 PHE A C 1
ATOM 707 O O . PHE A 1 92 ? 5.559 -3.483 11.261 1.00 90.81 92 PHE A O 1
ATOM 714 N N . ASN A 1 93 ? 5.309 -1.561 10.114 1.00 88.62 93 ASN A N 1
ATOM 715 C CA . ASN A 1 93 ? 5.560 -0.674 11.243 1.00 88.62 93 ASN A CA 1
ATOM 716 C C . ASN A 1 93 ? 4.233 -0.434 11.972 1.00 88.62 93 ASN A C 1
ATOM 718 O O . ASN A 1 93 ? 3.186 -0.337 11.330 1.00 88.62 93 ASN A O 1
ATOM 722 N N . THR A 1 94 ? 4.259 -0.323 13.293 1.00 84.12 94 THR A N 1
ATOM 723 C CA . THR A 1 94 ? 3.050 -0.149 14.114 1.00 84.12 94 THR A CA 1
ATOM 724 C C . THR A 1 94 ? 3.226 0.997 15.093 1.00 84.12 94 THR A C 1
ATOM 726 O O . THR A 1 94 ? 4.326 1.254 15.583 1.00 84.12 94 THR A O 1
ATOM 729 N N . MET A 1 95 ? 2.136 1.700 15.391 1.00 75.38 95 MET A N 1
ATOM 730 C CA . MET A 1 95 ? 2.134 2.702 16.453 1.00 75.38 95 MET A CA 1
ATOM 731 C C . MET A 1 95 ? 2.086 2.022 17.818 1.00 75.38 95 MET A C 1
ATOM 733 O O . MET A 1 95 ? 1.167 1.260 18.115 1.00 75.38 95 MET A O 1
ATOM 737 N N . ASN A 1 96 ? 3.044 2.348 18.679 1.00 70.12 96 ASN A N 1
ATOM 738 C CA . ASN A 1 96 ? 2.970 1.986 20.080 1.00 70.12 96 ASN A CA 1
ATOM 739 C C . ASN A 1 96 ? 2.003 2.941 20.787 1.00 70.12 96 ASN A C 1
ATOM 741 O O . ASN A 1 96 ? 2.305 4.115 21.006 1.00 70.12 96 ASN A O 1
ATOM 745 N N . LEU A 1 97 ? 0.830 2.429 21.154 1.00 66.75 97 LEU A N 1
ATOM 746 C CA . LEU A 1 97 ? -0.235 3.223 21.775 1.00 66.75 97 LEU A CA 1
ATOM 747 C C . LEU A 1 97 ? 0.112 3.709 23.192 1.00 66.75 97 LEU A C 1
ATOM 749 O O . LEU A 1 97 ? -0.501 4.654 23.677 1.00 66.75 97 LEU A O 1
ATOM 753 N N . THR A 1 98 ? 1.081 3.082 23.869 1.00 68.75 98 THR A N 1
ATOM 754 C CA . THR A 1 98 ? 1.489 3.482 25.228 1.00 68.75 98 THR A CA 1
ATOM 755 C C . THR A 1 98 ? 2.445 4.669 25.199 1.00 68.75 98 THR A C 1
ATOM 757 O O . THR A 1 98 ? 2.337 5.571 26.026 1.00 68.75 98 THR A O 1
ATOM 760 N N . THR A 1 99 ? 3.374 4.688 24.246 1.00 70.06 99 THR A N 1
ATOM 761 C CA . THR A 1 99 ? 4.376 5.757 24.112 1.00 70.06 99 THR A CA 1
ATOM 762 C C . THR A 1 99 ? 3.992 6.808 23.074 1.00 70.06 99 THR A C 1
ATOM 764 O O . THR A 1 99 ? 4.648 7.843 22.992 1.00 70.06 99 THR A O 1
ATOM 767 N N . ASN A 1 100 ? 2.932 6.563 22.297 1.00 68.12 100 ASN A N 1
ATOM 768 C CA . ASN A 1 100 ? 2.545 7.355 21.132 1.00 68.12 100 ASN A CA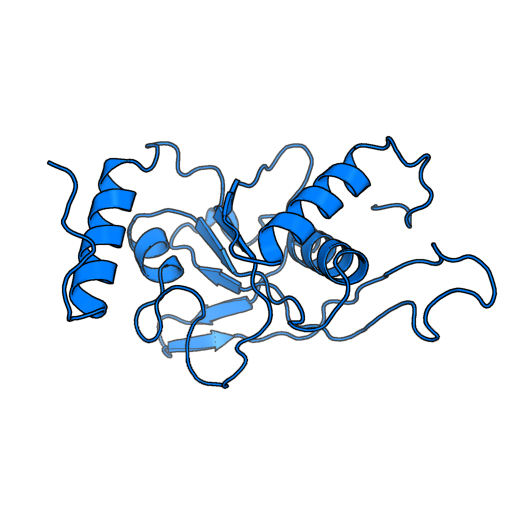 1
ATOM 769 C C . ASN A 1 100 ? 3.716 7.549 20.149 1.00 68.12 100 ASN A C 1
ATOM 771 O O . ASN A 1 100 ? 3.920 8.632 19.600 1.00 68.12 100 ASN A O 1
ATOM 775 N N . THR A 1 101 ? 4.508 6.494 19.949 1.00 71.81 101 THR A N 1
ATOM 776 C CA . THR A 1 101 ? 5.658 6.493 19.037 1.00 71.81 101 THR A CA 1
ATOM 777 C C . THR A 1 101 ? 5.508 5.413 17.983 1.00 71.81 101 THR A C 1
ATOM 779 O O . THR A 1 101 ? 5.073 4.303 18.282 1.00 71.81 101 THR A O 1
ATOM 782 N N . LEU A 1 102 ? 5.926 5.719 16.760 1.00 77.12 102 LEU A N 1
ATOM 783 C CA . LEU A 1 102 ? 5.967 4.744 15.683 1.00 77.12 102 LEU A CA 1
ATOM 784 C C . LEU A 1 102 ? 7.199 3.847 15.849 1.00 77.12 102 LEU A C 1
ATOM 786 O O . LEU A 1 102 ? 8.325 4.343 15.889 1.00 77.12 102 LEU A O 1
ATOM 790 N N . GLU A 1 103 ? 6.984 2.536 15.940 1.00 80.12 103 GLU A N 1
ATOM 791 C CA . GLU A 1 103 ? 8.060 1.544 15.909 1.00 80.12 103 GLU A CA 1
ATOM 792 C C . GLU A 1 103 ? 8.480 1.353 14.448 1.00 80.12 103 GLU A C 1
ATOM 794 O O . GLU A 1 103 ? 7.828 0.651 13.671 1.00 80.12 103 GLU A O 1
ATOM 799 N N . GLU A 1 104 ? 9.514 2.093 14.041 1.00 82.31 104 GLU A N 1
ATOM 800 C CA . GLU A 1 104 ? 9.981 2.127 12.659 1.00 82.31 104 GLU A CA 1
ATOM 801 C C . GLU A 1 104 ? 11.101 1.127 12.391 1.00 82.31 104 GLU A C 1
ATOM 803 O O . GLU A 1 104 ? 12.213 1.279 12.891 1.00 82.31 104 GLU A O 1
ATOM 808 N N . GLU A 1 105 ? 10.836 0.192 11.482 1.00 90.12 105 GLU A N 1
ATOM 809 C CA . GLU A 1 105 ? 11.850 -0.651 10.860 1.00 90.12 105 GLU A CA 1
ATOM 810 C C . GLU A 1 105 ? 12.064 -0.261 9.389 1.00 90.12 105 GLU A C 1
ATOM 812 O O . GLU A 1 105 ? 11.135 0.122 8.658 1.00 90.12 105 GLU A O 1
ATOM 817 N N . ASN A 1 106 ? 13.324 -0.358 8.962 1.00 92.94 106 ASN A N 1
ATOM 818 C CA . ASN A 1 106 ? 13.789 -0.037 7.614 1.00 92.94 106 ASN A CA 1
ATOM 819 C C . ASN A 1 106 ? 14.619 -1.196 7.052 1.00 92.94 106 ASN A C 1
ATOM 821 O O . ASN A 1 106 ? 15.826 -1.074 6.871 1.00 92.94 106 ASN A O 1
ATOM 825 N N . ASP A 1 107 ? 13.973 -2.322 6.783 1.00 95.12 107 ASP A N 1
ATOM 826 C CA . ASP A 1 107 ? 14.596 -3.564 6.304 1.00 95.12 107 ASP A CA 1
ATOM 827 C C . ASP A 1 107 ? 13.877 -4.142 5.071 1.00 95.12 107 ASP A C 1
ATOM 829 O O . ASP A 1 107 ? 14.060 -5.301 4.695 1.00 95.12 107 ASP A O 1
ATOM 833 N N . LEU A 1 108 ? 13.025 -3.337 4.431 1.00 93.38 108 LEU A N 1
ATOM 834 C CA . LEU A 1 108 ? 12.301 -3.771 3.252 1.00 93.38 108 LEU A CA 1
ATOM 835 C C . LEU A 1 108 ? 13.165 -3.587 2.003 1.00 93.38 108 LEU A C 1
ATOM 837 O O . LEU A 1 108 ? 13.308 -2.483 1.480 1.00 93.38 108 LEU A O 1
ATOM 841 N N . ASP A 1 109 ? 13.689 -4.684 1.482 1.00 94.69 109 ASP A N 1
ATOM 842 C CA . ASP A 1 109 ? 14.392 -4.678 0.200 1.00 94.69 109 ASP A CA 1
ATOM 843 C C . ASP A 1 109 ? 13.400 -4.818 -0.964 1.00 94.69 109 ASP A C 1
ATOM 845 O O . ASP A 1 109 ? 12.462 -5.625 -0.901 1.00 94.69 109 ASP A O 1
ATOM 849 N N . VAL A 1 110 ? 13.600 -4.029 -2.026 1.00 92.31 110 VAL A N 1
ATOM 850 C CA . VAL A 1 110 ? 12.716 -3.936 -3.198 1.00 92.31 110 VAL A CA 1
ATOM 851 C C . VAL A 1 110 ? 13.505 -4.171 -4.481 1.00 92.31 110 VAL A C 1
ATOM 853 O O . VAL A 1 110 ? 14.503 -3.506 -4.750 1.00 92.31 110 VAL A O 1
ATOM 856 N N . GLU A 1 111 ? 12.996 -5.073 -5.314 1.00 90.56 111 GLU A N 1
ATOM 857 C CA . GLU A 1 111 ? 13.515 -5.365 -6.649 1.00 90.56 111 GLU A CA 1
ATOM 858 C C . GLU A 1 111 ? 12.608 -4.735 -7.713 1.00 90.56 111 GLU A C 1
ATOM 860 O O . GLU A 1 111 ? 11.419 -5.050 -7.800 1.00 90.56 111 GLU A O 1
ATOM 865 N N . TYR A 1 112 ? 13.168 -3.864 -8.552 1.00 87.19 112 TYR A N 1
ATOM 866 C CA . TYR A 1 112 ? 12.461 -3.224 -9.669 1.00 87.19 112 TYR A CA 1
ATOM 867 C C . TYR A 1 112 ? 12.598 -4.011 -10.981 1.00 87.19 112 TYR A C 1
ATOM 869 O O . TYR A 1 112 ? 11.832 -3.784 -11.917 1.00 87.19 112 TYR A O 1
ATOM 877 N N . GLY A 1 113 ? 13.545 -4.951 -11.058 1.00 81.62 113 GLY A N 1
ATOM 878 C CA . GLY A 1 113 ? 13.782 -5.806 -12.224 1.00 81.62 113 GLY A CA 1
ATOM 879 C C . GLY A 1 113 ? 14.455 -5.108 -13.415 1.00 81.62 113 GLY A C 1
ATOM 880 O O . GLY A 1 113 ? 14.861 -3.952 -13.350 1.00 81.62 113 GLY A O 1
ATOM 881 N N . HIS A 1 114 ? 14.584 -5.834 -14.531 1.00 75.19 114 HIS A N 1
ATOM 882 C CA . HIS A 1 114 ? 15.368 -5.423 -15.712 1.00 75.19 114 HIS A CA 1
ATOM 883 C C . HIS A 1 114 ? 14.506 -5.057 -16.933 1.00 75.19 114 HIS A C 1
ATOM 885 O O . HIS A 1 114 ? 14.891 -5.305 -18.075 1.00 75.19 114 HIS A O 1
ATOM 891 N N . TYR A 1 115 ? 13.323 -4.489 -16.704 1.00 69.69 115 TYR A N 1
ATOM 892 C CA . TYR A 1 115 ? 12.276 -4.326 -17.722 1.00 69.69 115 TYR A CA 1
ATOM 893 C C . TYR A 1 115 ? 12.694 -3.580 -18.986 1.00 69.69 115 TYR A C 1
ATOM 895 O O . TYR A 1 115 ? 12.254 -3.903 -20.086 1.00 69.69 115 TYR A O 1
ATOM 903 N N . PHE A 1 116 ? 13.569 -2.592 -18.848 1.00 70.69 116 PHE A N 1
ATOM 904 C CA . PHE A 1 116 ? 13.993 -1.790 -19.985 1.00 70.69 116 PHE A CA 1
ATOM 905 C C . PHE A 1 116 ? 15.011 -2.511 -20.889 1.00 70.69 116 PHE A C 1
ATOM 907 O O . PHE A 1 116 ? 15.309 -2.023 -21.976 1.00 70.69 116 PHE A O 1
ATOM 914 N N . GLY A 1 117 ? 15.507 -3.688 -20.490 1.00 68.19 117 GLY A N 1
ATOM 915 C CA . GLY A 1 117 ? 16.568 -4.408 -21.190 1.00 68.19 117 GLY A CA 1
ATOM 916 C C . GLY A 1 117 ? 17.970 -3.849 -20.897 1.00 68.19 117 GLY A C 1
ATOM 917 O O . GLY A 1 117 ? 18.118 -2.856 -20.177 1.00 68.19 117 GLY A O 1
ATOM 918 N N . PRO A 1 118 ? 19.025 -4.488 -21.433 1.00 70.44 118 PRO A N 1
ATOM 919 C CA . PRO A 1 118 ? 20.405 -4.087 -21.171 1.00 70.44 118 PRO A CA 1
ATOM 920 C C . PRO A 1 118 ? 20.667 -2.653 -21.659 1.00 70.44 118 PRO A C 1
ATOM 922 O O . PRO A 1 118 ? 20.331 -2.307 -22.792 1.00 70.44 118 PRO A O 1
ATOM 925 N N . ASN A 1 119 ? 21.276 -1.828 -20.800 1.00 72.94 119 ASN A N 1
ATOM 926 C CA . ASN A 1 119 ? 21.684 -0.436 -21.062 1.00 72.94 119 ASN A CA 1
ATOM 927 C C . ASN A 1 119 ? 20.557 0.545 -21.443 1.00 72.94 119 ASN A C 1
ATOM 929 O O . ASN A 1 119 ? 20.825 1.609 -21.996 1.00 72.94 119 ASN A O 1
ATOM 933 N N . ARG A 1 120 ? 19.296 0.196 -21.179 1.00 74.88 120 ARG A N 1
ATOM 934 C CA . ARG A 1 120 ? 18.125 1.049 -21.460 1.00 74.88 120 ARG A CA 1
ATOM 935 C C . ARG A 1 120 ? 17.304 1.372 -20.212 1.00 74.88 120 ARG A C 1
ATOM 937 O O . ARG A 1 120 ? 16.361 2.153 -20.293 1.00 74.88 120 ARG A O 1
ATOM 944 N N . GLY A 1 121 ? 17.638 0.735 -19.090 1.00 71.38 121 GLY A N 1
ATOM 945 C CA . GLY A 1 121 ? 16.981 0.918 -17.802 1.00 71.38 121 GLY A CA 1
ATOM 946 C C . GLY A 1 121 ? 17.725 1.847 -16.859 1.00 71.38 121 GLY A C 1
ATOM 947 O O . GLY A 1 121 ? 18.819 2.304 -17.187 1.00 71.38 121 GLY A O 1
ATOM 948 N N . PRO A 1 122 ? 17.137 2.115 -15.684 1.00 75.25 122 PRO A N 1
ATOM 949 C CA . PRO A 1 122 ? 17.810 2.862 -14.636 1.00 75.25 122 PRO A CA 1
ATOM 950 C C . PRO A 1 122 ? 19.085 2.131 -14.203 1.00 75.25 122 PRO A C 1
ATOM 952 O O . PRO A 1 122 ? 19.132 0.900 -14.177 1.00 75.25 122 PRO A O 1
ATOM 955 N N . GLU A 1 123 ? 20.107 2.898 -13.821 1.00 79.25 123 GLU A N 1
ATOM 956 C CA . GLU A 1 123 ? 21.385 2.369 -13.315 1.00 79.25 123 GLU A CA 1
ATOM 957 C C . GLU A 1 123 ? 21.202 1.505 -12.059 1.00 79.25 123 GLU A C 1
ATOM 959 O O . GLU A 1 123 ? 22.008 0.620 -11.775 1.00 79.25 123 GLU A O 1
ATOM 964 N N . ARG A 1 124 ? 20.116 1.745 -11.316 1.00 82.56 124 ARG A N 1
ATOM 965 C CA . ARG A 1 124 ? 19.755 1.020 -10.103 1.00 82.56 124 ARG A CA 1
ATOM 966 C C . ARG A 1 124 ? 18.438 0.276 -10.302 1.00 82.56 124 ARG A C 1
ATOM 968 O O . ARG A 1 124 ? 17.405 0.894 -10.535 1.00 82.56 124 ARG A O 1
ATOM 975 N N . THR A 1 125 ? 18.473 -1.047 -10.151 1.00 86.00 125 THR A N 1
ATOM 976 C CA . THR A 1 125 ? 17.295 -1.924 -10.293 1.00 86.00 125 THR A CA 1
ATOM 977 C C . THR A 1 125 ? 16.819 -2.530 -8.976 1.00 86.00 125 THR A C 1
ATOM 979 O O . THR A 1 125 ? 15.875 -3.315 -8.986 1.00 86.00 125 THR A O 1
ATOM 982 N N . SER A 1 126 ? 17.426 -2.154 -7.850 1.00 89.88 126 SER A N 1
ATOM 983 C CA . SER A 1 126 ? 16.990 -2.563 -6.515 1.00 89.88 126 SER A CA 1
ATOM 984 C C . SER A 1 126 ? 17.315 -1.515 -5.453 1.00 89.88 126 SER A C 1
ATOM 986 O O . SER A 1 126 ? 18.267 -0.735 -5.574 1.00 89.88 126 SER A O 1
ATOM 988 N N . THR A 1 127 ? 16.520 -1.487 -4.390 1.00 90.81 127 THR A N 1
ATOM 989 C CA . THR A 1 127 ? 16.785 -0.709 -3.178 1.00 90.81 127 THR A CA 1
ATOM 990 C C . THR A 1 127 ? 16.772 -1.617 -1.960 1.00 90.81 127 THR A C 1
ATOM 992 O O . THR A 1 127 ? 16.095 -2.640 -1.946 1.00 90.81 127 THR A O 1
ATOM 995 N N . ILE A 1 128 ? 17.543 -1.233 -0.945 1.00 94.00 128 ILE A N 1
ATOM 996 C CA . ILE A 1 128 ? 17.621 -1.940 0.333 1.00 94.00 128 ILE A CA 1
ATOM 997 C C . ILE A 1 128 ? 17.216 -1.009 1.467 1.00 94.00 128 ILE A C 1
ATOM 999 O O . ILE A 1 128 ? 17.271 0.218 1.299 1.00 94.00 128 ILE A O 1
ATOM 1003 N N . ASN A 1 129 ? 16.850 -1.584 2.610 1.00 93.50 129 ASN A N 1
ATOM 1004 C CA . ASN A 1 129 ? 16.518 -0.846 3.830 1.00 93.50 129 ASN A CA 1
ATOM 1005 C C . ASN A 1 129 ? 15.423 0.215 3.605 1.00 93.50 129 ASN A C 1
ATOM 1007 O O . ASN A 1 129 ? 15.543 1.374 4.020 1.00 93.50 129 ASN A O 1
ATOM 1011 N N . ARG A 1 130 ? 14.366 -0.134 2.859 1.00 89.88 130 ARG A N 1
ATOM 1012 C CA . ARG A 1 130 ? 13.192 0.737 2.728 1.00 89.88 130 ARG A CA 1
ATOM 1013 C C . ARG A 1 130 ? 12.323 0.633 3.977 1.00 89.88 130 ARG A C 1
ATOM 1015 O O . ARG A 1 130 ? 12.256 -0.409 4.624 1.00 89.88 130 ARG A O 1
ATOM 1022 N N . ARG A 1 131 ? 11.617 1.722 4.275 1.00 88.69 131 ARG A N 1
ATOM 1023 C CA . ARG A 1 131 ? 10.598 1.775 5.326 1.00 88.69 131 ARG A CA 1
ATOM 1024 C C . ARG A 1 131 ? 9.445 0.839 4.978 1.00 88.69 131 ARG A C 1
ATOM 1026 O O . ARG A 1 131 ? 8.972 0.851 3.836 1.00 88.69 131 ARG A O 1
ATOM 1033 N N . ARG A 1 132 ? 8.981 0.061 5.954 1.00 90.81 132 ARG A N 1
ATOM 1034 C CA . ARG A 1 132 ? 7.776 -0.769 5.812 1.00 90.81 132 ARG A CA 1
ATOM 1035 C C . ARG A 1 132 ? 6.522 0.106 5.687 1.00 90.81 132 ARG A C 1
ATOM 1037 O O . ARG A 1 132 ? 6.526 1.281 6.060 1.00 90.81 132 ARG A O 1
ATOM 1044 N N . ALA A 1 133 ? 5.432 -0.474 5.185 1.00 89.25 133 ALA A N 1
ATOM 1045 C CA . ALA A 1 133 ? 4.114 0.138 5.347 1.00 89.25 133 ALA A CA 1
ATOM 1046 C C . ALA A 1 133 ? 3.739 0.181 6.837 1.00 89.25 133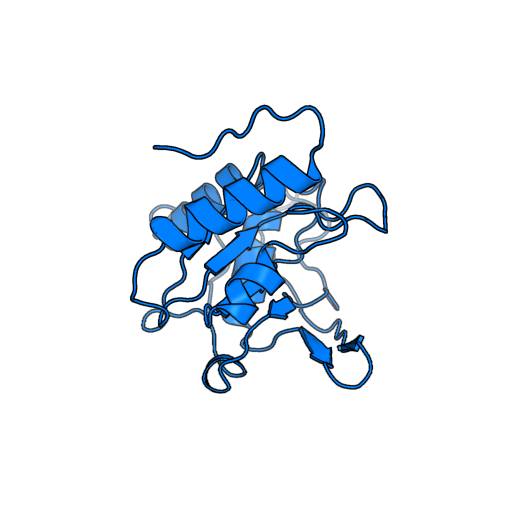 ALA A C 1
ATOM 1048 O O . ALA A 1 133 ? 4.214 -0.642 7.622 1.00 89.25 133 ALA A O 1
ATOM 1049 N N . ILE A 1 134 ? 2.890 1.132 7.217 1.00 88.19 134 ILE A N 1
ATOM 1050 C CA . ILE A 1 134 ? 2.401 1.256 8.593 1.00 88.19 134 ILE A CA 1
ATOM 1051 C C . ILE A 1 134 ? 1.045 0.560 8.687 1.00 88.19 134 ILE A C 1
ATOM 1053 O O . ILE A 1 134 ? 0.191 0.761 7.824 1.00 88.19 134 ILE A O 1
ATOM 1057 N N . LEU A 1 135 ? 0.853 -0.255 9.717 1.00 88.38 135 LEU A N 1
ATOM 1058 C CA . LEU A 1 135 ? -0.416 -0.889 10.046 1.00 88.38 135 LEU A CA 1
ATOM 1059 C C . LEU A 1 135 ? -1.067 -0.126 11.204 1.00 88.38 135 LEU A C 1
ATOM 1061 O O . LEU A 1 135 ? -0.496 -0.041 12.290 1.00 88.38 135 LEU A O 1
ATOM 1065 N N . ASP A 1 136 ? -2.268 0.389 10.966 1.00 85.88 136 ASP A N 1
ATOM 1066 C CA . ASP A 1 136 ? -3.140 0.974 11.981 1.00 85.88 136 ASP A CA 1
ATOM 1067 C C . ASP A 1 136 ? -4.369 0.067 12.145 1.00 85.88 136 ASP A C 1
ATOM 1069 O O . ASP A 1 136 ? -5.235 -0.029 11.267 1.00 85.88 136 ASP A O 1
ATOM 1073 N N . SER A 1 137 ? -4.390 -0.712 13.228 1.00 85.25 137 SER A N 1
ATOM 1074 C CA . SER A 1 137 ? -5.452 -1.676 13.505 1.00 85.25 137 SER A CA 1
ATOM 1075 C C . SER A 1 137 ? -5.584 -1.945 14.995 1.00 85.25 137 SER A C 1
ATOM 1077 O O . SER A 1 137 ? -4.606 -2.221 15.683 1.00 85.25 137 SER A O 1
ATOM 1079 N N . ASN A 1 138 ? -6.829 -1.980 15.465 1.00 82.19 138 ASN A N 1
ATOM 1080 C CA . ASN A 1 138 ? -7.174 -2.475 16.798 1.00 82.19 138 ASN A CA 1
ATOM 1081 C C . ASN A 1 138 ? -7.408 -4.000 16.820 1.00 82.19 138 ASN A C 1
ATOM 1083 O O . ASN A 1 138 ? -7.722 -4.568 17.865 1.00 82.19 138 ASN A O 1
ATOM 1087 N N . SER A 1 139 ? -7.282 -4.675 15.670 1.00 80.31 139 SER A N 1
ATOM 1088 C CA . SER A 1 139 ? -7.545 -6.108 15.530 1.00 80.31 139 SER A CA 1
ATOM 1089 C C . SER A 1 139 ? -6.242 -6.919 15.545 1.00 80.31 139 SER A C 1
ATOM 1091 O O . SER A 1 139 ? -5.442 -6.812 14.612 1.00 80.31 139 SER A O 1
ATOM 1093 N N . PRO A 1 140 ? -6.028 -7.818 16.527 1.00 77.06 140 PRO A N 1
ATOM 1094 C CA . PRO A 1 140 ? -4.772 -8.558 16.651 1.00 77.06 140 PRO A CA 1
ATOM 1095 C C . PRO A 1 140 ? -4.494 -9.497 15.468 1.00 77.06 140 PRO A C 1
ATOM 1097 O O . PRO A 1 140 ? -3.334 -9.793 15.190 1.00 77.06 140 PRO A O 1
ATOM 1100 N N . GLY A 1 141 ? -5.530 -9.915 14.733 1.00 82.12 141 GLY A N 1
ATOM 1101 C CA . GLY A 1 141 ? -5.416 -10.821 13.587 1.00 82.12 141 GLY A CA 1
ATOM 1102 C C . GLY A 1 141 ? -4.634 -10.276 12.387 1.00 82.12 141 GLY A C 1
ATOM 1103 O O . GLY A 1 141 ? -4.300 -11.054 11.500 1.00 82.12 141 GLY A O 1
ATOM 1104 N N . PHE A 1 142 ? -4.309 -8.979 12.356 1.00 85.19 142 PHE A N 1
ATOM 1105 C CA . PHE A 1 142 ? -3.631 -8.361 11.213 1.00 85.19 142 PHE A CA 1
ATOM 1106 C C . PHE A 1 142 ? -2.117 -8.181 11.367 1.00 85.19 142 PHE A C 1
ATOM 1108 O O . PHE A 1 142 ? -1.455 -7.855 10.388 1.00 85.19 142 PHE A O 1
ATOM 1115 N N . HIS A 1 143 ? -1.539 -8.463 12.540 1.00 82.25 143 HIS A N 1
ATOM 1116 C CA . HIS A 1 143 ? -0.092 -8.306 12.761 1.00 82.25 143 HIS A CA 1
ATOM 1117 C C . HIS A 1 143 ? 0.762 -9.205 11.855 1.00 82.25 143 HIS A C 1
ATOM 1119 O O . HIS A 1 143 ? 1.848 -8.810 11.451 1.00 82.25 143 HIS A O 1
ATOM 1125 N N . ASN A 1 144 ? 0.253 -10.394 11.513 1.00 84.75 144 ASN A N 1
ATOM 1126 C CA . ASN A 1 144 ? 0.907 -11.349 10.609 1.00 84.75 144 ASN A CA 1
ATOM 1127 C C . ASN A 1 144 ? 0.227 -11.408 9.234 1.00 84.75 144 ASN A C 1
ATOM 1129 O O . ASN A 1 144 ? 0.443 -12.353 8.470 1.00 84.75 144 ASN A O 1
ATOM 1133 N N . TRP A 1 145 ? -0.660 -10.455 8.943 1.00 92.69 145 TRP A N 1
ATOM 1134 C CA . TRP A 1 145 ? -1.343 -10.412 7.662 1.00 92.69 145 TRP A CA 1
ATOM 1135 C C . TRP A 1 145 ? -0.330 -10.131 6.552 1.00 92.69 145 TRP A C 1
ATOM 1137 O O . TRP A 1 145 ? 0.611 -9.360 6.719 1.00 92.69 145 TRP A O 1
ATOM 1147 N N . LYS A 1 146 ? -0.536 -10.742 5.393 1.00 94.56 146 LYS A N 1
ATOM 1148 C CA . LYS A 1 146 ? 0.194 -10.412 4.174 1.00 94.56 146 LYS A CA 1
ATOM 1149 C C . LYS A 1 146 ? -0.764 -10.474 3.006 1.00 94.56 146 LYS A C 1
ATOM 1151 O O . LYS A 1 146 ? -1.726 -11.241 3.025 1.00 94.56 146 LYS A O 1
ATOM 1156 N N . TRP A 1 147 ? -0.469 -9.709 1.972 1.00 94.12 147 TRP A N 1
ATOM 1157 C CA . TRP A 1 147 ? -1.217 -9.802 0.739 1.00 94.12 147 TRP A CA 1
ATOM 1158 C C . TRP A 1 147 ? -0.828 -11.066 -0.020 1.00 94.12 147 TRP A C 1
ATOM 1160 O O . TRP A 1 147 ? 0.333 -11.260 -0.381 1.00 94.12 147 TRP A O 1
ATOM 1170 N N . ASP A 1 148 ? -1.811 -11.919 -0.272 1.00 91.56 148 ASP A N 1
ATOM 1171 C CA . ASP A 1 148 ? -1.678 -13.095 -1.119 1.00 91.56 148 ASP A CA 1
ATOM 1172 C C . ASP A 1 148 ? -3.018 -13.400 -1.816 1.00 91.56 148 ASP A C 1
ATOM 1174 O O . ASP A 1 148 ? -3.898 -12.542 -1.917 1.00 91.56 148 ASP A O 1
ATOM 1178 N N . ARG A 1 149 ? -3.162 -14.599 -2.387 1.00 88.38 149 ARG A N 1
ATOM 1179 C CA . ARG A 1 149 ? -4.370 -14.982 -3.137 1.00 88.38 149 ARG A CA 1
ATOM 1180 C C . ARG A 1 149 ? -5.607 -15.140 -2.254 1.00 88.38 149 ARG A C 1
ATOM 1182 O O . ARG A 1 149 ? -6.713 -14.932 -2.752 1.00 88.38 149 ARG A O 1
ATOM 1189 N N . ASP A 1 150 ? -5.414 -15.493 -0.989 1.00 90.56 150 ASP A N 1
ATOM 1190 C CA . ASP A 1 150 ? -6.492 -15.790 -0.048 1.00 90.56 150 ASP A CA 1
ATOM 1191 C C . ASP A 1 150 ? -6.835 -14.562 0.811 1.00 90.56 150 ASP A C 1
ATOM 1193 O O . ASP A 1 150 ? -7.965 -14.421 1.280 1.00 90.56 150 ASP A O 1
ATOM 1197 N N . HIS A 1 151 ? -5.903 -13.614 0.933 1.00 91.94 151 HIS A N 1
ATOM 1198 C CA . HIS A 1 151 ? -6.060 -12.391 1.713 1.00 91.94 151 HIS A CA 1
ATOM 1199 C C . HIS A 1 151 ? -6.150 -11.160 0.807 1.00 91.94 151 HIS A C 1
ATOM 1201 O O . HIS A 1 151 ? -5.160 -10.737 0.227 1.00 91.94 151 HIS A O 1
ATOM 1207 N N . ARG A 1 152 ? -7.334 -10.550 0.678 1.00 91.62 152 ARG A N 1
ATOM 1208 C CA . ARG A 1 152 ? -7.571 -9.399 -0.220 1.00 91.62 152 ARG A CA 1
ATOM 1209 C C . ARG A 1 152 ? -7.274 -8.054 0.448 1.00 91.62 152 ARG A C 1
ATOM 1211 O O . ARG A 1 152 ? -7.078 -7.994 1.653 1.00 91.62 152 ARG A O 1
ATOM 1218 N N . VAL A 1 153 ? -7.298 -6.980 -0.345 1.00 91.88 153 VAL A N 1
ATOM 1219 C CA . VAL A 1 153 ? -7.204 -5.581 0.110 1.00 91.88 153 VAL A CA 1
ATOM 1220 C C . VAL A 1 153 ? -8.172 -4.680 -0.654 1.00 91.88 153 VAL A C 1
ATOM 1222 O O . VAL A 1 153 ? -8.470 -4.938 -1.824 1.00 91.88 153 VAL A O 1
ATOM 1225 N N . HIS A 1 154 ? -8.597 -3.581 -0.031 1.00 91.38 154 HIS A N 1
ATOM 1226 C CA . HIS A 1 154 ? -9.265 -2.466 -0.704 1.00 91.38 154 HIS A CA 1
ATOM 1227 C C . HIS A 1 154 ? -8.295 -1.301 -0.887 1.00 91.38 154 HIS A C 1
ATOM 1229 O O . HIS A 1 154 ? -7.801 -0.753 0.089 1.00 91.38 154 HIS A O 1
ATOM 1235 N N . PHE A 1 155 ? -8.036 -0.887 -2.127 1.00 90.19 155 PHE A N 1
ATOM 1236 C CA . PHE A 1 155 ? -7.187 0.274 -2.393 1.00 90.19 155 PHE A CA 1
ATOM 1237 C C . PHE A 1 155 ? -8.001 1.568 -2.398 1.00 90.19 155 PHE A C 1
ATOM 1239 O O . PHE A 1 155 ? -8.918 1.724 -3.206 1.00 90.19 155 PHE A O 1
ATOM 1246 N N . VAL A 1 156 ? -7.612 2.524 -1.557 1.00 85.75 156 VAL A N 1
ATOM 1247 C CA . VAL A 1 156 ? -8.095 3.908 -1.603 1.00 85.75 156 VAL A CA 1
ATOM 1248 C C . VAL A 1 156 ? -6.921 4.807 -1.968 1.00 85.75 156 VAL A C 1
ATOM 1250 O O . VAL A 1 156 ? -5.868 4.797 -1.330 1.00 85.75 156 VAL A O 1
ATOM 1253 N N . CYS A 1 157 ? -7.057 5.547 -3.064 1.00 82.06 157 CYS A N 1
ATOM 1254 C CA . CYS A 1 157 ? -5.940 6.260 -3.673 1.00 82.06 157 CYS A CA 1
ATOM 1255 C C . CYS A 1 157 ? -6.329 7.674 -4.082 1.00 82.06 157 CYS A C 1
ATOM 1257 O O . CYS A 1 157 ? -7.452 7.921 -4.514 1.00 82.06 157 CYS A O 1
ATOM 1259 N N . HIS A 1 158 ? -5.356 8.579 -4.033 1.00 77.25 158 HIS A N 1
ATOM 1260 C CA . HIS A 1 158 ? -5.492 9.946 -4.521 1.00 77.25 158 HIS A CA 1
ATOM 1261 C C . HIS A 1 158 ? -4.365 10.289 -5.504 1.00 77.25 158 HIS A C 1
ATOM 1263 O O . HIS A 1 158 ? -3.247 9.775 -5.395 1.00 77.25 158 HIS A O 1
ATOM 1269 N N . SER A 1 159 ? -4.663 11.162 -6.473 1.00 83.69 159 SER A N 1
ATOM 1270 C CA . SER A 1 159 ? -3.709 11.650 -7.477 1.00 83.69 159 SER A CA 1
ATOM 1271 C C . SER A 1 159 ? -2.953 10.497 -8.174 1.00 83.69 159 SER A C 1
ATOM 1273 O O . SER A 1 159 ? -3.566 9.531 -8.637 1.00 83.69 159 SER A O 1
ATOM 1275 N N . GLN A 1 160 ? -1.619 10.555 -8.234 1.00 81.00 160 GLN A N 1
ATOM 1276 C CA . GLN A 1 160 ? -0.766 9.537 -8.853 1.00 81.00 160 GLN A CA 1
ATOM 1277 C C . GLN A 1 160 ? -0.924 8.136 -8.229 1.00 81.00 160 GLN A C 1
ATOM 1279 O O . GLN A 1 160 ? -0.659 7.140 -8.904 1.00 81.00 160 GLN A O 1
ATOM 1284 N N . GLY A 1 161 ? -1.415 8.029 -6.988 1.00 84.12 161 GLY A N 1
ATOM 1285 C CA . GLY A 1 161 ? -1.688 6.742 -6.342 1.00 84.12 161 GLY A CA 1
ATOM 1286 C C . GLY A 1 161 ? -2.663 5.868 -7.136 1.00 84.12 161 GLY A C 1
ATOM 1287 O O . GLY A 1 161 ? -2.453 4.662 -7.240 1.00 84.12 161 GLY A O 1
ATOM 1288 N N . GLY A 1 162 ? -3.667 6.469 -7.786 1.00 86.94 162 GLY A N 1
ATOM 1289 C CA . GLY A 1 162 ? -4.616 5.721 -8.618 1.00 86.94 162 GLY A CA 1
ATOM 1290 C C . GLY A 1 162 ? -3.943 5.079 -9.835 1.00 86.94 162 GLY A C 1
ATOM 1291 O O . GLY A 1 162 ? -4.188 3.915 -10.147 1.00 86.94 162 GLY A O 1
ATOM 1292 N N . ASN A 1 163 ? -3.028 5.804 -10.486 1.00 90.12 163 ASN A N 1
ATOM 1293 C CA . ASN A 1 163 ? -2.239 5.260 -11.593 1.00 90.12 163 ASN A CA 1
ATOM 1294 C C . ASN A 1 163 ? -1.271 4.173 -11.119 1.00 90.12 163 ASN A C 1
ATOM 1296 O O . ASN A 1 163 ? -1.109 3.172 -11.809 1.00 90.12 163 ASN A O 1
ATOM 1300 N N . THR A 1 164 ? -0.673 4.335 -9.935 1.00 91.38 164 THR A N 1
ATOM 1301 C CA . THR A 1 164 ? 0.190 3.313 -9.323 1.00 91.38 164 THR A CA 1
ATOM 1302 C C . THR A 1 164 ? -0.564 2.001 -9.104 1.00 91.38 164 THR A C 1
ATOM 1304 O O . THR A 1 164 ? -0.094 0.956 -9.543 1.00 91.38 164 THR A O 1
ATOM 1307 N N . VAL A 1 165 ? -1.749 2.039 -8.484 1.00 92.12 165 VAL A N 1
ATOM 1308 C CA . VAL A 1 165 ? -2.537 0.824 -8.215 1.00 92.12 165 VAL A CA 1
ATOM 1309 C C . VAL A 1 165 ? -3.053 0.184 -9.499 1.00 92.12 165 VAL A C 1
ATOM 1311 O O . VAL A 1 165 ? -2.992 -1.033 -9.642 1.00 92.12 165 VAL A O 1
ATOM 1314 N N . ARG A 1 166 ? -3.503 0.981 -10.475 1.00 91.44 166 ARG A N 1
ATOM 1315 C CA . ARG A 1 166 ? -3.889 0.446 -11.791 1.00 91.44 166 ARG A CA 1
ATOM 1316 C C . ARG A 1 166 ? -2.725 -0.263 -12.474 1.00 91.44 166 ARG A C 1
ATOM 1318 O O . ARG A 1 166 ? -2.924 -1.339 -13.026 1.00 91.44 166 ARG A O 1
ATOM 1325 N N . TYR A 1 167 ? -1.531 0.325 -12.411 1.00 90.81 167 TYR A N 1
ATOM 1326 C CA . TYR A 1 167 ? -0.328 -0.285 -12.962 1.00 90.81 167 TYR A CA 1
ATOM 1327 C C . TYR A 1 167 ? 0.007 -1.588 -12.232 1.00 90.81 167 TYR A C 1
ATOM 1329 O O . TYR A 1 167 ? 0.181 -2.608 -12.878 1.00 90.81 167 TYR A O 1
ATOM 1337 N N . LEU A 1 168 ? -0.008 -1.595 -10.896 1.00 91.06 168 LEU A N 1
ATOM 1338 C CA . LEU A 1 168 ? 0.189 -2.797 -10.081 1.00 91.06 168 LEU A CA 1
ATOM 1339 C C . LEU A 1 168 ? -0.771 -3.940 -10.455 1.00 91.06 168 LEU A C 1
ATOM 1341 O O . LEU A 1 168 ? -0.332 -5.070 -10.646 1.00 91.06 168 LEU A O 1
ATOM 1345 N N . ILE A 1 169 ? -2.068 -3.652 -10.592 1.00 89.81 169 ILE A N 1
ATOM 1346 C CA . ILE A 1 169 ? -3.067 -4.653 -10.997 1.00 89.81 169 ILE A CA 1
ATOM 1347 C C . ILE A 1 169 ? -2.742 -5.206 -12.391 1.00 89.81 169 ILE A C 1
ATOM 1349 O O . ILE A 1 169 ? -2.824 -6.415 -12.604 1.00 89.81 169 ILE A O 1
ATOM 1353 N N . ASP A 1 170 ? -2.329 -4.344 -13.323 1.00 87.81 170 ASP A N 1
ATOM 1354 C CA . ASP A 1 170 ? -1.891 -4.764 -14.655 1.00 87.81 170 ASP A CA 1
ATOM 1355 C C . ASP A 1 170 ? -0.653 -5.675 -14.589 1.00 87.81 170 ASP A C 1
ATOM 1357 O O . ASP A 1 170 ? -0.665 -6.762 -15.172 1.00 87.81 170 ASP A O 1
ATOM 1361 N N . LEU A 1 171 ? 0.356 -5.313 -13.785 1.00 84.69 171 LEU A N 1
ATOM 1362 C CA . LEU A 1 171 ? 1.550 -6.135 -13.547 1.00 84.69 171 LEU A CA 1
ATOM 1363 C C . LEU A 1 171 ? 1.193 -7.532 -13.026 1.00 84.69 171 LEU A C 1
ATOM 1365 O O . LEU A 1 171 ? 1.759 -8.532 -13.469 1.00 84.69 171 LEU A O 1
ATOM 1369 N N . MET A 1 172 ? 0.239 -7.602 -12.100 1.00 83.81 172 MET A N 1
ATOM 1370 C CA . MET A 1 172 ? -0.195 -8.846 -11.464 1.00 83.81 172 MET A CA 1
ATOM 1371 C C . MET A 1 172 ? -1.151 -9.678 -12.323 1.00 83.81 172 MET A C 1
ATOM 1373 O O . MET A 1 172 ? -1.298 -10.874 -12.077 1.00 83.81 172 MET A O 1
ATOM 1377 N N . SER A 1 173 ? -1.783 -9.085 -13.339 1.00 81.69 173 SER 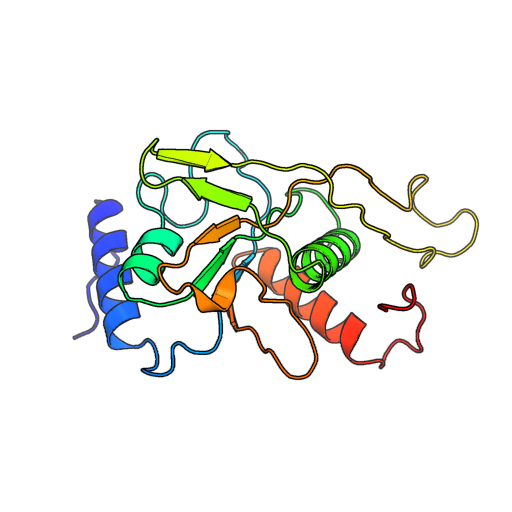A N 1
ATOM 1378 C CA . SER A 1 173 ? -2.739 -9.778 -14.215 1.00 81.69 173 SER A CA 1
ATOM 1379 C C . SER A 1 173 ? -2.105 -10.887 -15.065 1.00 81.69 173 SER A C 1
ATOM 1381 O O . SER A 1 173 ? -2.809 -11.744 -15.591 1.00 81.69 173 SER A O 1
ATOM 1383 N N . GLY A 1 174 ? -0.776 -10.871 -15.228 1.00 69.50 174 GLY A N 1
ATOM 1384 C CA . GLY A 1 174 ? -0.046 -11.804 -16.090 1.00 69.50 174 GLY A CA 1
ATOM 1385 C C . GLY A 1 174 ? -0.140 -11.484 -17.588 1.00 69.50 174 GLY A C 1
ATOM 1386 O O . GLY A 1 174 ? 0.541 -12.128 -18.390 1.00 69.50 174 GLY A O 1
ATOM 1387 N N . ASN A 1 175 ? -0.899 -10.453 -17.980 1.00 67.44 175 ASN A N 1
ATOM 1388 C CA . ASN A 1 175 ? -1.082 -10.053 -19.381 1.00 67.44 175 ASN A CA 1
ATOM 1389 C C . ASN A 1 175 ? 0.212 -9.541 -20.046 1.00 67.44 175 ASN A C 1
ATOM 1391 O O . ASN A 1 175 ? 0.335 -9.563 -21.271 1.00 67.44 175 ASN A O 1
ATOM 1395 N N . ASN A 1 176 ? 1.224 -9.181 -19.250 1.00 64.38 176 ASN A N 1
ATOM 1396 C CA . ASN A 1 176 ? 2.513 -8.651 -19.710 1.00 64.38 176 ASN A CA 1
ATOM 1397 C C . ASN A 1 176 ? 3.590 -9.731 -19.944 1.00 64.38 176 ASN A C 1
ATOM 1399 O O . ASN A 1 176 ? 4.785 -9.446 -19.870 1.00 64.38 176 ASN A O 1
ATOM 1403 N N . LYS A 1 177 ? 3.200 -10.989 -20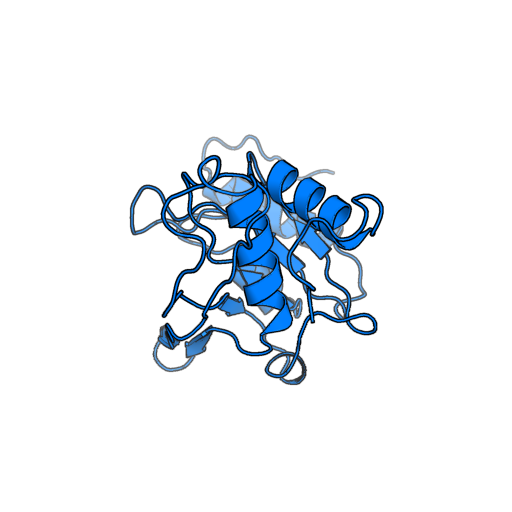.208 1.00 61.75 177 LYS A N 1
ATOM 1404 C CA . LYS A 1 177 ? 4.110 -12.106 -20.565 1.00 61.75 177 LYS A CA 1
ATOM 1405 C C . LYS A 1 177 ? 5.264 -12.359 -19.571 1.00 61.75 177 LYS A C 1
ATOM 1407 O O . LYS A 1 177 ? 6.315 -12.850 -19.975 1.00 61.75 177 LYS A O 1
ATOM 1412 N N . ASN A 1 178 ? 5.091 -12.045 -18.283 1.00 58.41 178 ASN A N 1
ATOM 1413 C CA . ASN A 1 178 ? 6.146 -12.124 -17.256 1.00 58.41 178 ASN A CA 1
ATOM 1414 C C . ASN A 1 178 ? 7.410 -11.297 -17.576 1.00 58.41 178 ASN A C 1
ATOM 1416 O O . ASN A 1 178 ? 8.511 -11.680 -17.190 1.00 58.41 178 ASN A O 1
ATOM 1420 N N . LEU A 1 179 ? 7.272 -10.161 -18.271 1.00 54.03 179 LEU A N 1
ATOM 1421 C CA . LEU A 1 179 ? 8.383 -9.219 -18.491 1.00 54.03 179 LEU A CA 1
ATOM 1422 C C . LEU A 1 179 ? 8.825 -8.492 -17.203 1.00 54.03 179 LEU A C 1
ATOM 1424 O O . LEU A 1 179 ? 9.849 -7.812 -17.186 1.00 54.03 179 LEU A O 1
ATOM 1428 N N . HIS A 1 180 ? 8.061 -8.649 -16.124 1.00 53.53 180 HIS A N 1
ATOM 1429 C CA . HIS A 1 180 ? 8.357 -8.158 -14.781 1.00 53.53 180 HIS A CA 1
ATOM 1430 C C . HIS A 1 180 ? 9.084 -9.252 -13.981 1.00 53.53 180 HIS A C 1
ATOM 1432 O O . HIS A 1 180 ? 8.883 -10.438 -14.270 1.00 53.53 180 HIS A O 1
ATOM 1438 N N . PRO A 1 181 ? 9.925 -8.900 -12.987 1.00 51.47 181 PRO A N 1
ATOM 1439 C CA . PRO A 1 181 ? 10.561 -9.892 -12.122 1.00 51.47 181 PRO A CA 1
ATOM 1440 C C . PRO A 1 181 ? 9.505 -10.855 -11.580 1.00 51.47 181 PRO A C 1
ATOM 1442 O O . PRO A 1 181 ? 8.390 -10.428 -11.283 1.00 51.47 181 PRO A O 1
ATOM 1445 N N . LYS A 1 182 ? 9.834 -12.155 -11.491 1.00 48.47 182 LYS A N 1
ATOM 1446 C CA . LYS A 1 182 ? 8.914 -13.146 -10.924 1.00 48.47 182 LYS A CA 1
ATOM 1447 C C . LYS A 1 182 ? 8.553 -12.689 -9.524 1.00 48.47 182 LYS A C 1
ATOM 1449 O O . LYS A 1 182 ? 9.355 -12.802 -8.600 1.00 48.47 182 LYS A O 1
ATOM 1454 N N . ILE A 1 183 ? 7.344 -12.173 -9.432 1.00 47.50 183 ILE A N 1
ATOM 1455 C CA . ILE A 1 183 ? 6.682 -11.805 -8.212 1.00 47.50 183 ILE A CA 1
ATOM 1456 C C . ILE A 1 183 ? 6.442 -13.136 -7.474 1.00 47.50 183 ILE A C 1
ATOM 1458 O O . ILE A 1 183 ? 5.517 -13.869 -7.820 1.00 47.50 183 ILE A O 1
ATOM 1462 N N . ARG A 1 184 ? 7.390 -13.535 -6.616 1.00 40.03 184 ARG A N 1
ATOM 1463 C CA . ARG A 1 184 ? 7.325 -14.777 -5.831 1.00 40.03 184 ARG A CA 1
ATOM 1464 C C . ARG A 1 184 ? 6.454 -14.589 -4.601 1.00 40.03 184 ARG A C 1
ATOM 1466 O O . ARG A 1 184 ? 6.511 -13.485 -4.017 1.00 40.03 184 ARG A O 1
#

Foldseek 3Di:
DQFDLPDPDNLSNLVSVLVVCVVPPDPDQQAAAEEDDAPDPDDQADPRPGVDDSCQSCQVVFHKYWYQHAHHPDDLLQRLQSRQQLQAVQAAWEQDPVVRDIPKWQARKTASDQLLHPPRDDPDGIDGRHIHIYIRHPDPVRRRHHDDPVHHHHYDYDDCRVVSVVVNVVQVVCPVVPSTDPSD